Protein AF-A0A3S4TB12-F1 (afdb_monomer_lite)

Organism: NCBI:txid52774

Structure (mmCIF, N/CA/C/O backbone):
data_AF-A0A3S4TB12-F1
#
_entry.id   AF-A0A3S4TB12-F1
#
loop_
_atom_site.group_PDB
_atom_site.id
_atom_site.type_symbol
_atom_site.label_atom_id
_atom_site.label_alt_id
_atom_site.label_comp_id
_atom_site.label_asym_id
_atom_site.label_entity_id
_atom_site.label_seq_id
_atom_site.pdbx_PDB_ins_code
_atom_site.Cartn_x
_atom_site.Cartn_y
_atom_site.Cartn_z
_atom_site.occupancy
_atom_site.B_iso_or_equiv
_atom_site.auth_seq_id
_atom_site.auth_comp_id
_atom_site.auth_asym_id
_atom_site.auth_atom_id
_atom_site.pdbx_PDB_model_num
ATOM 1 N N . MET A 1 1 ? -40.648 15.761 9.519 1.00 34.94 1 MET A N 1
ATOM 2 C CA . MET A 1 1 ? -40.949 14.315 9.456 1.00 34.94 1 MET A CA 1
ATOM 3 C C . MET A 1 1 ? -39.798 13.635 8.735 1.00 34.94 1 MET A C 1
ATOM 5 O O . MET A 1 1 ? -39.669 13.817 7.535 1.00 34.94 1 MET A O 1
ATOM 9 N N . TRP A 1 2 ? -38.905 12.963 9.461 1.00 43.41 2 TRP A N 1
ATOM 10 C CA . TRP A 1 2 ? -37.857 12.143 8.846 1.00 43.41 2 TRP A CA 1
ATOM 11 C C . TRP A 1 2 ? -38.496 10.796 8.501 1.00 43.41 2 TRP A C 1
ATOM 13 O O . TRP A 1 2 ? -39.043 10.152 9.397 1.00 43.41 2 TRP A O 1
ATOM 23 N N . SER A 1 3 ? -38.497 10.384 7.230 1.00 51.53 3 SER A N 1
ATOM 24 C CA . SER A 1 3 ? -38.847 8.996 6.910 1.00 51.53 3 SER A CA 1
ATOM 25 C C . SER A 1 3 ? -37.849 8.091 7.633 1.00 51.53 3 SER A C 1
ATOM 27 O O . SER A 1 3 ? -36.657 8.407 7.574 1.00 51.53 3 SER A O 1
ATOM 29 N N . PRO A 1 4 ? -38.264 6.996 8.290 1.00 54.69 4 PRO A N 1
ATOM 30 C CA . PRO A 1 4 ? -37.306 6.061 8.855 1.00 54.69 4 PRO A CA 1
ATOM 31 C C . PRO A 1 4 ? -36.493 5.488 7.691 1.00 54.69 4 PRO A C 1
ATOM 33 O O . PRO A 1 4 ? -37.002 4.711 6.882 1.00 54.69 4 PRO A O 1
ATOM 36 N N . SER A 1 5 ? -35.250 5.943 7.542 1.00 68.56 5 SER A N 1
ATOM 37 C CA . SER A 1 5 ? -34.320 5.379 6.575 1.00 68.56 5 SER A CA 1
ATOM 38 C C . SER A 1 5 ? -34.190 3.887 6.871 1.00 68.56 5 SER A C 1
ATOM 40 O O . SER A 1 5 ? -34.146 3.465 8.028 1.00 68.56 5 SER A O 1
ATOM 42 N N . SER A 1 6 ? -34.198 3.062 5.820 1.00 82.12 6 SER A N 1
ATOM 43 C CA . SER A 1 6 ? -34.058 1.614 5.996 1.00 82.12 6 SER A CA 1
ATOM 44 C C . SER A 1 6 ? -32.779 1.305 6.794 1.00 82.12 6 SER A C 1
ATOM 46 O O . SER A 1 6 ? -31.787 2.023 6.639 1.00 82.12 6 SER A O 1
ATOM 48 N N . PRO A 1 7 ? -32.743 0.238 7.614 1.00 78.31 7 PRO A N 1
ATOM 49 C CA . PRO A 1 7 ? -31.561 -0.106 8.416 1.00 78.31 7 PRO A CA 1
ATOM 50 C C . PRO A 1 7 ? -30.287 -0.254 7.567 1.00 78.31 7 PRO A C 1
ATOM 52 O O . PRO A 1 7 ? -29.194 0.080 8.018 1.00 78.31 7 PRO A O 1
ATOM 55 N N . ARG A 1 8 ? -30.436 -0.657 6.298 1.00 82.31 8 ARG A N 1
ATOM 56 C CA . ARG A 1 8 ? -29.357 -0.677 5.299 1.00 82.31 8 ARG A CA 1
ATOM 57 C C . ARG A 1 8 ? -28.830 0.711 4.962 1.00 82.31 8 ARG A C 1
ATOM 59 O O . ARG A 1 8 ? -27.622 0.902 4.898 1.00 82.31 8 ARG A O 1
ATOM 66 N N . MET A 1 9 ? -29.724 1.669 4.740 1.00 83.88 9 MET A N 1
ATOM 67 C CA . MET A 1 9 ? -29.343 3.040 4.411 1.00 83.88 9 MET A CA 1
ATOM 68 C C . MET A 1 9 ? -28.689 3.731 5.609 1.00 83.88 9 MET A C 1
ATOM 70 O O . MET A 1 9 ? -27.658 4.368 5.438 1.00 83.88 9 MET A O 1
ATOM 74 N N . LEU A 1 10 ? -29.192 3.485 6.823 1.00 84.75 10 LEU A N 1
ATOM 75 C CA . LEU A 1 10 ? -28.561 3.943 8.065 1.00 84.75 10 LEU A CA 1
ATOM 76 C C . LEU A 1 10 ? -27.151 3.369 8.253 1.00 84.75 10 LEU A C 1
ATOM 78 O O . LEU A 1 10 ? -26.239 4.094 8.642 1.00 84.75 10 LEU A O 1
ATOM 82 N N . ALA A 1 11 ? -26.945 2.084 7.947 1.00 82.62 11 ALA A N 1
ATOM 83 C CA . ALA A 1 11 ? -25.616 1.479 7.990 1.00 82.62 11 ALA A CA 1
ATOM 84 C C . ALA A 1 11 ? -24.665 2.120 6.966 1.00 82.62 11 ALA A C 1
ATOM 86 O O . ALA A 1 11 ? -23.517 2.417 7.295 1.00 82.62 11 ALA A O 1
ATOM 87 N N . VAL A 1 12 ? -25.138 2.385 5.744 1.00 85.56 12 VAL A N 1
ATOM 88 C CA . VAL A 1 12 ? -24.349 3.089 4.722 1.00 85.56 12 VAL A CA 1
ATOM 89 C C . VAL A 1 12 ? -24.022 4.513 5.162 1.00 85.56 12 VAL A C 1
ATOM 91 O O . VAL A 1 12 ? -22.865 4.904 5.063 1.00 85.56 12 VAL A O 1
ATOM 94 N N . GLU A 1 13 ? -24.986 5.266 5.688 1.00 85.44 13 GLU A N 1
ATOM 95 C CA . GLU A 1 13 ? -24.787 6.633 6.184 1.00 85.44 13 GLU A CA 1
ATOM 96 C C . GLU A 1 13 ? -23.799 6.685 7.353 1.00 85.44 13 GLU A C 1
ATOM 98 O O . GLU A 1 13 ? -22.915 7.540 7.364 1.00 85.44 13 GLU A O 1
ATOM 103 N N . ALA A 1 14 ? -23.891 5.747 8.300 1.00 82.19 14 ALA A N 1
ATOM 104 C CA . ALA A 1 14 ? -22.982 5.669 9.441 1.00 82.19 14 ALA A CA 1
ATOM 105 C C . ALA A 1 14 ? -21.533 5.427 8.994 1.00 82.19 14 ALA A C 1
ATOM 107 O O . ALA A 1 14 ? -20.620 6.150 9.397 1.00 82.19 14 ALA A O 1
ATOM 108 N N . VAL A 1 15 ? -21.318 4.448 8.109 1.00 82.06 15 VAL A N 1
ATOM 109 C CA . VAL A 1 15 ? -19.981 4.134 7.586 1.00 82.06 15 VAL A CA 1
ATOM 110 C C . VAL A 1 15 ? -19.491 5.269 6.668 1.00 82.06 15 VAL A C 1
ATOM 112 O O . VAL A 1 15 ? -18.338 5.689 6.760 1.00 82.06 15 VAL A O 1
ATOM 115 N N . ALA A 1 16 ? -20.353 5.827 5.815 1.00 84.38 16 ALA A N 1
ATOM 116 C CA . ALA A 1 16 ? -20.009 6.944 4.937 1.00 84.38 16 ALA A CA 1
ATOM 117 C C . ALA A 1 16 ? -19.603 8.191 5.730 1.00 84.38 16 ALA A C 1
ATOM 119 O O . ALA A 1 16 ? -18.554 8.763 5.445 1.00 84.38 16 ALA A O 1
ATOM 120 N N . GLY A 1 17 ? -20.372 8.579 6.748 1.00 78.25 17 GLY A N 1
ATOM 121 C CA . GLY A 1 17 ? -20.081 9.747 7.581 1.00 78.25 17 GLY A CA 1
ATOM 122 C C . GLY A 1 17 ? -18.782 9.616 8.379 1.00 78.25 17 GLY A C 1
ATOM 123 O O . GLY A 1 17 ? -18.102 10.612 8.624 1.00 78.25 17 GLY A O 1
ATOM 124 N N . GLU A 1 18 ? -18.392 8.396 8.751 1.00 75.56 18 GLU A N 1
ATOM 125 C CA . GLU A 1 18 ? -17.149 8.165 9.488 1.00 75.56 18 GLU A CA 1
ATOM 126 C C . GLU A 1 18 ? -15.899 8.151 8.589 1.00 75.56 18 GLU A C 1
ATOM 128 O O . GLU A 1 18 ? -14.787 8.464 9.049 1.00 75.56 18 GLU A O 1
ATOM 133 N N . PHE A 1 19 ? -16.056 7.782 7.313 1.00 73.25 19 PHE A N 1
ATOM 134 C CA . PHE A 1 19 ? -14.923 7.405 6.469 1.00 73.25 19 PHE A CA 1
ATOM 135 C C . PHE A 1 19 ? -14.803 8.111 5.115 1.00 73.25 19 PHE A C 1
ATOM 137 O O . PHE A 1 19 ? -13.689 8.147 4.569 1.00 73.25 19 PHE A O 1
ATOM 144 N N . LEU A 1 20 ? -15.889 8.664 4.576 1.00 78.38 20 LEU A N 1
ATOM 145 C CA . LEU A 1 20 ? -15.859 9.536 3.406 1.00 78.38 20 LEU A CA 1
ATOM 146 C C . LEU A 1 20 ? -15.739 10.990 3.856 1.00 78.38 20 LEU A C 1
ATOM 148 O O . LEU A 1 20 ? -16.422 11.456 4.761 1.00 78.38 20 LEU A O 1
ATOM 152 N N . GLY A 1 21 ? -14.866 11.734 3.188 1.00 79.88 21 GLY A N 1
ATOM 153 C CA . GLY A 1 21 ? -14.724 13.164 3.418 1.00 79.88 21 GLY A CA 1
ATOM 154 C C . GLY A 1 21 ? -14.139 13.858 2.201 1.00 79.88 21 GLY A C 1
ATOM 155 O O . GLY A 1 21 ? -13.533 13.226 1.341 1.00 79.88 21 GLY A O 1
ATOM 156 N N . TRP A 1 22 ? -14.266 15.179 2.141 1.00 78.44 22 TRP A N 1
ATOM 157 C CA . TRP A 1 22 ? -13.779 15.981 1.013 1.00 78.44 22 TRP A CA 1
ATOM 158 C C . TRP A 1 22 ? -12.294 15.749 0.683 1.00 78.44 22 TRP A C 1
ATOM 160 O O . TRP A 1 22 ? -11.904 15.671 -0.478 1.00 78.44 22 TRP A O 1
ATOM 170 N N . ARG A 1 23 ? -11.462 15.548 1.714 1.00 78.94 23 ARG A N 1
ATOM 171 C CA . ARG A 1 23 ? -10.024 15.267 1.555 1.00 78.94 23 ARG A CA 1
ATOM 172 C C . ARG A 1 23 ? -9.747 14.008 0.737 1.00 78.94 23 ARG A C 1
ATOM 174 O O . ARG A 1 23 ? -8.759 13.979 0.015 1.00 78.94 23 ARG A O 1
ATOM 181 N N . LEU A 1 24 ? -10.608 12.998 0.853 1.00 79.81 24 LEU A N 1
ATOM 182 C CA . LEU A 1 24 ? -10.497 11.754 0.100 1.00 79.81 24 LEU A CA 1
ATOM 183 C C . LEU A 1 24 ? -10.740 11.988 -1.397 1.00 79.81 24 LEU A C 1
ATOM 185 O O . LEU A 1 24 ? -9.970 11.519 -2.234 1.00 79.81 24 LEU A O 1
ATOM 189 N N . LEU A 1 25 ? -11.799 12.733 -1.721 1.00 83.06 25 LEU A N 1
ATOM 190 C CA . LEU A 1 25 ? -12.135 13.071 -3.104 1.00 83.06 25 LEU A CA 1
ATOM 191 C C . LEU A 1 25 ? -11.020 13.898 -3.742 1.00 83.06 25 LEU A C 1
ATOM 193 O O . LEU A 1 25 ? -10.560 13.569 -4.832 1.00 83.06 25 LEU A O 1
ATOM 197 N N . LEU A 1 26 ? -10.519 14.904 -3.021 1.00 85.19 26 LEU A N 1
ATOM 198 C CA . LEU A 1 26 ? -9.372 15.695 -3.459 1.00 85.19 26 LEU A CA 1
ATOM 199 C C . LEU A 1 26 ? -8.129 14.833 -3.689 1.00 85.19 26 LEU A C 1
ATOM 201 O O . LEU A 1 26 ? -7.475 14.987 -4.716 1.00 85.19 26 LEU A O 1
ATOM 205 N N . SER A 1 27 ? -7.794 13.919 -2.771 1.00 81.69 27 SER A N 1
ATOM 206 C CA . SER A 1 27 ? -6.621 13.062 -2.958 1.00 81.69 27 SER A CA 1
ATOM 207 C C . SER A 1 27 ? -6.767 12.135 -4.161 1.00 81.69 27 SER A C 1
ATOM 209 O O . SER A 1 27 ? -5.806 11.984 -4.909 1.00 81.69 27 SER A O 1
ATOM 211 N N . GLY A 1 28 ? -7.953 11.557 -4.381 1.00 85.44 28 GLY A N 1
ATOM 212 C CA . GLY A 1 28 ? -8.223 10.729 -5.558 1.00 85.44 28 GLY A CA 1
ATOM 213 C C . GLY A 1 28 ? -8.121 11.525 -6.859 1.00 85.44 28 GLY A C 1
ATOM 214 O O . GLY A 1 28 ? -7.467 11.085 -7.803 1.00 85.44 28 GLY A O 1
ATOM 215 N N . LEU A 1 29 ? -8.681 12.737 -6.886 1.00 89.38 29 LEU A N 1
ATOM 216 C CA . LEU A 1 29 ? -8.634 13.627 -8.047 1.00 89.38 29 LEU A CA 1
ATOM 217 C C . LEU A 1 29 ? -7.200 14.053 -8.375 1.00 89.38 29 LEU A C 1
ATOM 219 O O . LEU A 1 29 ? -6.787 13.959 -9.528 1.00 89.38 29 LEU A O 1
ATOM 223 N N . VAL A 1 30 ? -6.415 14.446 -7.368 1.00 88.44 30 VAL A N 1
ATOM 224 C CA . VAL A 1 30 ? -4.997 14.794 -7.549 1.00 88.44 30 VAL A CA 1
ATOM 225 C C . VAL A 1 30 ? -4.204 13.593 -8.064 1.00 88.44 30 VAL A C 1
ATOM 227 O O . VAL A 1 30 ? -3.462 13.737 -9.031 1.00 88.44 30 VAL A O 1
ATOM 230 N N . MET A 1 31 ? -4.379 12.403 -7.478 1.00 87.75 31 MET A N 1
ATOM 231 C CA . MET A 1 31 ? -3.682 11.193 -7.938 1.00 87.75 31 MET A CA 1
ATOM 232 C C . MET A 1 31 ? -4.061 10.826 -9.372 1.00 87.75 31 MET A C 1
ATOM 234 O O . MET A 1 31 ? -3.191 10.460 -10.153 1.00 87.75 31 MET A O 1
ATOM 238 N N . THR A 1 32 ? -5.334 10.978 -9.736 1.00 91.12 32 THR A N 1
ATOM 239 C CA . THR A 1 32 ? -5.814 10.723 -11.100 1.00 91.12 32 THR A CA 1
ATOM 240 C C . THR A 1 32 ? -5.252 11.745 -12.089 1.00 91.12 32 THR A C 1
ATOM 242 O O . THR A 1 32 ? -4.812 11.368 -13.169 1.00 91.12 32 THR A O 1
ATOM 245 N N . GLY A 1 33 ? -5.197 13.027 -11.715 1.00 90.50 33 GLY A N 1
ATOM 246 C CA . GLY A 1 33 ? -4.599 14.078 -12.542 1.00 90.50 33 GLY A CA 1
ATOM 247 C C . GLY A 1 33 ? -3.096 13.882 -12.756 1.00 90.50 33 GLY A C 1
ATOM 248 O O . GLY A 1 33 ? -2.610 14.020 -13.876 1.00 90.50 33 GLY A O 1
ATOM 249 N N . VAL A 1 34 ? -2.364 13.489 -11.708 1.00 88.38 34 VAL A N 1
ATOM 250 C CA . VAL A 1 34 ? -0.940 13.131 -11.819 1.00 88.38 34 VAL A CA 1
ATOM 251 C C . VAL A 1 34 ? -0.766 11.899 -12.706 1.00 88.38 34 VAL A C 1
ATOM 253 O O . VAL A 1 34 ? 0.063 11.920 -13.607 1.00 88.38 34 VAL A O 1
ATOM 256 N N . ALA A 1 35 ? -1.563 10.850 -12.498 1.00 88.88 35 ALA A N 1
ATOM 257 C CA . ALA A 1 35 ? -1.534 9.638 -13.313 1.00 88.88 35 ALA A CA 1
ATOM 258 C C . ALA A 1 35 ? -1.793 9.923 -14.800 1.00 88.88 35 ALA A C 1
ATOM 260 O O . ALA A 1 35 ? -1.077 9.405 -15.655 1.00 88.88 35 ALA A O 1
ATOM 261 N N . LEU A 1 36 ? -2.767 10.788 -15.098 1.00 90.69 36 LEU A N 1
ATOM 262 C CA . LEU A 1 36 ? -3.052 11.261 -16.450 1.00 90.69 36 LEU A CA 1
ATOM 263 C C . LEU A 1 36 ? -1.832 11.956 -17.057 1.00 90.69 36 LEU A C 1
ATOM 265 O O . LEU A 1 36 ? -1.397 11.585 -18.144 1.00 90.69 36 LEU A O 1
ATOM 269 N N . TRP A 1 37 ? -1.270 12.934 -16.341 1.00 90.94 37 TRP A N 1
ATOM 270 C CA . TRP A 1 37 ? -0.109 13.686 -16.807 1.00 90.94 37 TRP A CA 1
ATOM 271 C C . TRP A 1 37 ? 1.087 12.766 -17.066 1.00 90.94 37 TRP A C 1
ATOM 273 O O . TRP A 1 37 ? 1.691 12.844 -18.131 1.00 90.94 37 TRP A O 1
ATOM 283 N N . VAL A 1 38 ? 1.396 11.849 -16.144 1.00 85.56 38 VAL A N 1
ATOM 284 C CA . VAL A 1 38 ? 2.495 10.891 -16.326 1.00 85.56 38 VAL A CA 1
ATOM 285 C C . VAL A 1 38 ? 2.219 9.985 -17.523 1.00 85.56 38 VAL A C 1
ATOM 287 O O . VAL A 1 38 ? 3.093 9.837 -18.368 1.00 85.56 38 VAL A O 1
ATOM 290 N N . GLY A 1 39 ? 1.020 9.413 -17.644 1.00 85.44 39 GLY A N 1
ATOM 291 C CA . GLY A 1 39 ? 0.718 8.501 -18.747 1.00 85.44 39 GLY A CA 1
ATOM 292 C C . GLY A 1 39 ? 0.749 9.178 -20.122 1.00 85.44 39 GLY A C 1
ATOM 293 O O . GLY A 1 39 ? 1.175 8.558 -21.085 1.00 85.44 39 GLY A O 1
ATOM 294 N N . MET A 1 40 ? 0.400 10.465 -20.213 1.00 86.31 40 MET A N 1
ATOM 295 C CA . MET A 1 40 ? 0.518 11.234 -21.461 1.00 86.31 40 MET A CA 1
ATOM 296 C C . MET A 1 40 ? 1.960 11.611 -21.825 1.00 86.31 40 MET A C 1
ATOM 298 O O . MET A 1 40 ? 2.257 11.808 -22.999 1.00 86.31 40 MET A O 1
ATOM 302 N N . ASN A 1 41 ? 2.839 11.772 -20.831 1.00 84.94 41 ASN A N 1
ATOM 303 C CA . ASN A 1 41 ? 4.197 12.286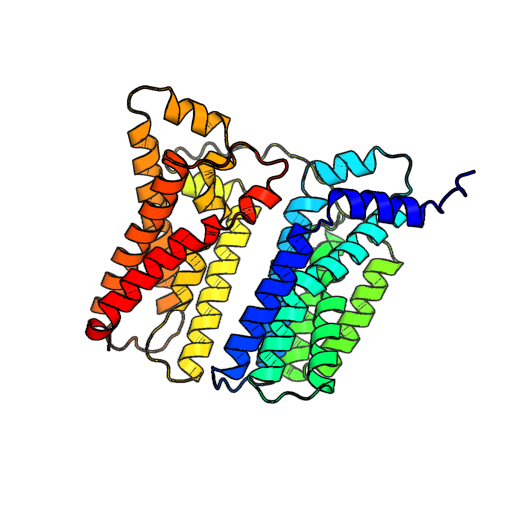 -21.038 1.00 84.94 41 ASN A CA 1
ATOM 304 C C . ASN A 1 41 ? 5.280 11.198 -20.992 1.00 84.94 41 ASN A C 1
ATOM 306 O O . ASN A 1 41 ? 6.413 11.456 -21.391 1.00 84.94 41 ASN A O 1
ATOM 310 N N . VAL A 1 42 ? 4.961 9.995 -20.509 1.00 79.31 42 VAL A N 1
ATOM 311 C CA . VAL A 1 42 ? 5.900 8.873 -20.424 1.00 79.31 42 VAL A CA 1
ATOM 312 C C . VAL A 1 42 ? 5.439 7.762 -21.361 1.00 79.31 42 VAL A C 1
ATOM 314 O O . VAL A 1 42 ? 4.411 7.127 -21.137 1.00 79.31 42 VAL A O 1
ATOM 317 N N . SER A 1 43 ? 6.229 7.495 -22.399 1.00 67.75 43 SER A N 1
ATOM 318 C CA . SER A 1 43 ? 5.994 6.407 -23.347 1.00 67.75 43 SER A CA 1
ATOM 319 C C . SER A 1 43 ? 6.379 5.055 -22.735 1.00 67.75 43 SER A C 1
ATOM 321 O O . SER A 1 43 ? 7.494 4.563 -22.901 1.00 67.75 43 SER A O 1
ATOM 323 N N . VAL A 1 44 ? 5.442 4.442 -22.007 1.00 70.75 44 VAL A N 1
ATOM 324 C CA . VAL A 1 44 ? 5.599 3.109 -21.403 1.00 70.75 44 VAL A CA 1
ATOM 325 C C . VAL A 1 44 ? 4.701 2.123 -22.138 1.00 70.75 44 VAL A C 1
ATOM 327 O O . VAL A 1 44 ? 3.481 2.225 -22.081 1.00 70.75 44 VAL A O 1
ATOM 330 N N . THR A 1 45 ? 5.285 1.109 -22.772 1.00 70.56 45 THR A N 1
ATOM 331 C CA . THR A 1 45 ? 4.507 -0.018 -23.296 1.00 70.56 45 THR A CA 1
ATOM 332 C C . THR A 1 45 ? 4.210 -1.000 -22.163 1.00 70.56 45 THR A C 1
ATOM 334 O O . THR A 1 45 ? 5.115 -1.584 -21.562 1.00 70.56 45 THR A O 1
ATOM 337 N N . ILE A 1 46 ? 2.928 -1.171 -21.835 1.00 72.12 46 ILE A N 1
ATOM 338 C CA . ILE A 1 46 ? 2.478 -2.081 -20.776 1.00 72.12 46 ILE A CA 1
ATOM 339 C C . ILE A 1 46 ? 1.714 -3.235 -21.421 1.00 72.12 46 ILE A C 1
ATOM 341 O O . ILE A 1 46 ? 0.676 -3.035 -22.040 1.00 72.12 46 ILE A O 1
ATOM 345 N N . HIS A 1 47 ? 2.211 -4.461 -21.248 1.00 83.06 47 HIS A N 1
ATOM 346 C CA . HIS A 1 47 ? 1.462 -5.661 -21.623 1.00 83.06 47 HIS A CA 1
ATOM 347 C C . HIS A 1 47 ? 0.198 -5.803 -20.763 1.00 83.06 47 HIS A C 1
ATOM 349 O O . HIS A 1 47 ? 0.249 -5.599 -19.548 1.00 83.06 47 HIS A O 1
ATOM 355 N N . GLU A 1 48 ? -0.903 -6.271 -21.353 1.00 83.38 48 GLU A N 1
ATOM 356 C CA . GLU A 1 48 ? -2.204 -6.443 -20.681 1.00 83.38 48 GLU A CA 1
ATOM 357 C C . GLU A 1 48 ? -2.121 -7.257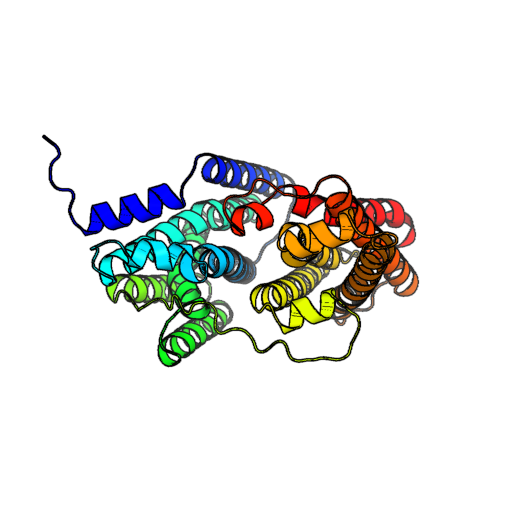 -19.377 1.00 83.38 48 GLU A C 1
ATOM 359 O O . GLU A 1 48 ? -2.724 -6.912 -18.358 1.00 83.38 48 GLU A O 1
ATOM 364 N N . ARG A 1 49 ? -1.315 -8.326 -19.369 1.00 87.69 49 ARG A N 1
ATOM 365 C CA . ARG A 1 49 ? -1.085 -9.151 -18.169 1.00 87.69 49 ARG A CA 1
ATOM 366 C C . ARG A 1 49 ? -0.341 -8.379 -17.079 1.00 87.69 49 ARG A C 1
ATOM 368 O O . ARG A 1 49 ? -0.672 -8.501 -15.903 1.00 87.69 49 ARG A O 1
ATOM 375 N N . GLY A 1 50 ? 0.638 -7.565 -17.470 1.00 84.00 50 GLY A N 1
ATOM 376 C CA . GLY A 1 50 ? 1.375 -6.690 -16.559 1.00 84.00 50 GLY A CA 1
ATOM 377 C C . GLY A 1 50 ? 0.467 -5.629 -15.938 1.00 84.00 50 GLY A C 1
ATOM 378 O O . GLY A 1 50 ? 0.496 -5.437 -14.723 1.00 84.00 50 GLY A O 1
ATOM 379 N N . ALA A 1 51 ? -0.407 -5.019 -16.746 1.00 87.31 51 ALA A N 1
ATOM 380 C CA . ALA A 1 51 ? -1.430 -4.084 -16.280 1.00 87.31 51 ALA A CA 1
ATOM 381 C C . ALA A 1 51 ? -2.358 -4.729 -15.235 1.00 87.31 51 ALA A C 1
ATOM 383 O O . ALA A 1 51 ? -2.569 -4.170 -14.158 1.00 87.31 51 ALA A O 1
ATOM 384 N N . ALA A 1 52 ? -2.855 -5.939 -15.501 1.00 90.31 52 ALA A N 1
ATOM 385 C CA . ALA A 1 52 ? -3.740 -6.654 -14.584 1.00 90.31 52 ALA A CA 1
ATOM 386 C C . ALA A 1 52 ? -3.061 -7.047 -13.262 1.00 90.31 52 ALA A C 1
ATOM 388 O O . ALA A 1 52 ? -3.650 -6.881 -12.192 1.00 90.31 52 ALA A O 1
ATOM 389 N N . LEU A 1 53 ? -1.806 -7.505 -13.305 1.00 89.31 53 LEU A N 1
ATOM 390 C CA . LEU A 1 53 ? -1.018 -7.760 -12.093 1.00 89.31 53 LEU A CA 1
ATOM 391 C C . LEU A 1 53 ? -0.768 -6.468 -11.299 1.00 89.31 53 LEU A C 1
ATOM 393 O O . LEU A 1 53 ? -0.865 -6.473 -10.069 1.00 89.31 53 LEU A O 1
ATOM 397 N N . GLY A 1 54 ? -0.525 -5.353 -11.993 1.00 86.25 54 GLY A N 1
ATOM 398 C CA . GLY A 1 54 ? -0.434 -4.022 -11.394 1.00 86.25 54 GLY A CA 1
ATOM 399 C C . GLY A 1 54 ? -1.719 -3.622 -10.664 1.00 86.25 54 GLY A C 1
ATOM 400 O O . GLY A 1 54 ? -1.658 -3.165 -9.523 1.00 86.25 54 GLY A O 1
ATOM 401 N N . ILE A 1 55 ? -2.887 -3.877 -11.260 1.00 91.56 55 ILE A N 1
ATOM 402 C CA . ILE A 1 55 ? -4.188 -3.641 -10.617 1.00 91.56 55 ILE A CA 1
ATOM 403 C C . ILE A 1 55 ? -4.388 -4.533 -9.393 1.00 91.56 55 ILE A C 1
ATOM 405 O O . ILE A 1 55 ? -4.831 -4.037 -8.356 1.00 91.56 55 ILE A O 1
ATOM 409 N N . ILE A 1 56 ? -4.033 -5.819 -9.460 1.00 91.62 56 ILE A N 1
ATOM 410 C CA . ILE A 1 56 ? -4.103 -6.728 -8.303 1.00 91.62 56 ILE A CA 1
ATOM 411 C C . ILE A 1 56 ? -3.260 -6.177 -7.144 1.00 91.62 56 ILE A C 1
ATOM 413 O O . ILE A 1 56 ? -3.738 -6.106 -6.008 1.00 91.62 56 ILE A O 1
ATOM 417 N N . MET A 1 57 ? -2.036 -5.723 -7.429 1.00 87.12 57 MET A N 1
ATOM 418 C CA . MET A 1 57 ? -1.146 -5.111 -6.438 1.00 87.12 57 MET A CA 1
ATOM 419 C C . MET A 1 57 ? -1.716 -3.803 -5.874 1.00 87.12 57 MET A C 1
ATOM 421 O O . MET A 1 57 ? -1.781 -3.642 -4.653 1.00 87.12 57 MET A O 1
ATOM 425 N N . ALA A 1 58 ? -2.176 -2.892 -6.735 1.00 88.12 58 ALA A N 1
ATOM 426 C CA . ALA A 1 58 ? -2.746 -1.607 -6.331 1.00 88.12 58 ALA A CA 1
ATOM 427 C C . ALA A 1 58 ? -3.996 -1.790 -5.455 1.00 88.12 58 ALA A C 1
ATOM 429 O O . ALA A 1 58 ? -4.117 -1.171 -4.394 1.00 88.12 58 ALA A O 1
ATOM 430 N N . THR A 1 59 ? -4.885 -2.704 -5.851 1.00 91.75 59 THR A N 1
ATOM 431 C CA . THR A 1 59 ? -6.096 -3.066 -5.101 1.00 91.75 59 THR A CA 1
ATOM 432 C C . THR A 1 59 ? -5.728 -3.683 -3.755 1.00 91.75 59 THR A C 1
ATOM 434 O O . THR A 1 59 ? -6.271 -3.280 -2.729 1.00 91.75 59 THR A O 1
ATOM 437 N N . SER A 1 60 ? -4.769 -4.615 -3.723 1.00 89.69 60 SER A N 1
ATOM 438 C CA . SER A 1 60 ? -4.280 -5.233 -2.483 1.00 89.69 60 SER A CA 1
ATOM 439 C C . SER A 1 60 ? -3.732 -4.194 -1.508 1.00 89.69 60 SER A C 1
ATOM 441 O O . SER A 1 60 ? -4.129 -4.175 -0.338 1.00 89.69 60 SER A O 1
ATOM 443 N N . GLY A 1 61 ? -2.903 -3.267 -1.999 1.00 83.62 61 GLY A N 1
ATOM 444 C CA . GLY A 1 61 ? -2.392 -2.140 -1.225 1.00 83.62 61 GLY A CA 1
ATOM 445 C C . GLY A 1 61 ? -3.521 -1.276 -0.665 1.00 83.62 61 GLY A C 1
ATOM 446 O O . GLY A 1 61 ? -3.606 -1.094 0.551 1.00 83.62 61 GLY A O 1
ATOM 447 N N . ALA A 1 62 ? -4.434 -0.810 -1.519 1.00 87.12 62 ALA A N 1
ATOM 448 C CA . ALA A 1 62 ? -5.550 0.041 -1.114 1.00 87.12 62 ALA A CA 1
ATOM 449 C C . ALA A 1 62 ? -6.465 -0.645 -0.086 1.00 87.12 62 ALA A C 1
ATOM 451 O O . ALA A 1 62 ? -6.700 -0.087 0.990 1.00 87.12 62 ALA A O 1
ATOM 452 N N . VAL A 1 63 ? -6.902 -1.879 -0.351 1.00 89.81 63 VAL A N 1
ATOM 453 C CA . VAL A 1 63 ? -7.774 -2.657 0.543 1.00 89.81 63 VAL A CA 1
ATOM 454 C C . VAL A 1 63 ? -7.083 -2.986 1.859 1.00 89.81 63 VAL A C 1
ATOM 456 O O . VAL A 1 63 ? -7.730 -2.944 2.904 1.00 89.81 63 VAL A O 1
ATOM 459 N N . SER A 1 64 ? -5.773 -3.252 1.857 1.00 84.44 64 SER A N 1
ATOM 460 C CA . SER A 1 64 ? -5.037 -3.447 3.109 1.00 84.44 64 SER A CA 1
ATOM 461 C C . SER A 1 64 ? -5.167 -2.212 4.006 1.00 84.44 64 SER A C 1
ATOM 463 O O . SER A 1 64 ? -5.447 -2.349 5.197 1.00 84.44 64 SER A O 1
ATOM 465 N N . THR A 1 65 ? -5.084 -0.998 3.441 1.00 79.50 65 THR A N 1
ATOM 466 C CA . THR A 1 65 ? -5.272 0.227 4.231 1.00 79.50 65 THR A CA 1
ATOM 467 C C . THR A 1 65 ? -6.678 0.312 4.814 1.00 79.50 65 THR A C 1
ATOM 469 O O . THR A 1 65 ? -6.816 0.671 5.983 1.00 79.50 65 THR A O 1
ATOM 472 N N . VAL A 1 66 ? -7.710 -0.087 4.063 1.00 83.62 66 VAL A N 1
ATOM 473 C CA . VAL A 1 66 ? -9.099 -0.159 4.554 1.00 83.62 66 VAL A CA 1
ATOM 474 C C . VAL A 1 66 ? -9.216 -1.155 5.701 1.00 83.62 66 VAL A C 1
ATOM 476 O O . VAL A 1 66 ? -9.692 -0.806 6.779 1.00 83.62 66 VAL A O 1
ATOM 479 N N . ALA A 1 67 ? -8.717 -2.374 5.511 1.00 85.06 67 ALA A N 1
ATOM 480 C CA . ALA A 1 67 ? -8.793 -3.433 6.507 1.00 85.06 67 ALA A CA 1
ATOM 481 C C . ALA A 1 67 ? -8.129 -3.025 7.830 1.00 85.06 67 ALA A C 1
ATOM 483 O O . ALA A 1 67 ? -8.710 -3.211 8.898 1.00 85.06 67 ALA A O 1
ATOM 484 N N . TRP A 1 68 ? -6.932 -2.437 7.771 1.00 75.56 68 TRP A N 1
ATOM 485 C CA . TRP A 1 68 ? -6.191 -2.026 8.964 1.00 75.56 68 TRP A CA 1
ATOM 486 C C . TRP A 1 68 ? -6.803 -0.819 9.665 1.00 75.56 68 TRP A C 1
ATOM 488 O O . TRP A 1 68 ? -6.822 -0.766 10.891 1.00 75.56 68 TRP A O 1
ATOM 498 N N . THR A 1 69 ? -7.322 0.142 8.902 1.00 73.62 69 THR A N 1
ATOM 499 C CA . THR A 1 69 ? -7.751 1.420 9.476 1.00 73.62 69 THR A CA 1
ATOM 500 C C . THR A 1 69 ? -9.235 1.498 9.804 1.00 73.62 69 THR A C 1
ATOM 502 O O . THR A 1 69 ? -9.614 2.306 10.653 1.00 73.62 69 THR A O 1
ATOM 505 N N . TRP A 1 70 ? -10.079 0.689 9.162 1.00 79.12 70 TRP A N 1
ATOM 506 C CA . TRP A 1 70 ? -11.526 0.680 9.395 1.00 79.12 70 TRP A CA 1
ATOM 507 C C . TRP A 1 70 ? -11.926 -0.533 10.222 1.00 79.12 70 TRP A C 1
ATOM 509 O O . TRP A 1 70 ? -12.478 -0.372 11.304 1.00 79.12 70 TRP A O 1
ATOM 519 N N . VAL A 1 71 ? -11.599 -1.734 9.733 1.00 78.56 71 VAL A N 1
ATOM 520 C CA . VAL A 1 71 ? -12.105 -2.997 10.294 1.00 78.56 71 VAL A CA 1
ATOM 521 C C . VAL A 1 71 ? -11.314 -3.436 11.526 1.00 78.56 71 VAL A C 1
ATOM 523 O O . VAL A 1 71 ? -11.888 -3.847 12.529 1.00 78.56 71 VAL A O 1
ATOM 526 N N . ARG A 1 72 ? -9.983 -3.336 11.469 1.00 74.44 72 ARG A N 1
ATOM 527 C CA . ARG A 1 72 ? -9.092 -3.750 12.566 1.00 74.44 72 ARG A CA 1
ATOM 528 C C . ARG A 1 72 ? -8.773 -2.640 13.566 1.00 74.44 72 ARG A C 1
ATOM 530 O O . ARG A 1 72 ? -8.083 -2.898 14.549 1.00 74.44 72 ARG A O 1
ATOM 537 N N . SER A 1 73 ? -9.259 -1.425 13.331 1.00 70.06 73 SER A N 1
ATOM 538 C CA . SER A 1 73 ? -9.140 -0.330 14.292 1.00 70.06 73 SER A CA 1
ATOM 539 C C . SER A 1 73 ? -10.297 -0.355 15.299 1.00 70.06 73 SER A C 1
ATOM 541 O O . SER A 1 73 ? -11.275 -1.085 15.139 1.00 70.06 73 SER A O 1
ATOM 543 N N . GLY A 1 74 ? -10.223 0.482 16.339 1.00 66.75 74 GLY A N 1
ATOM 544 C CA . GLY A 1 74 ? -11.318 0.638 17.308 1.00 66.75 74 GLY A CA 1
ATOM 545 C C . GLY A 1 74 ? -12.629 1.176 16.708 1.00 66.75 74 GLY A C 1
ATOM 546 O O . GLY A 1 74 ? -13.660 1.142 17.369 1.00 66.75 74 GLY A O 1
ATOM 547 N N . ARG A 1 75 ? -12.620 1.651 15.455 1.00 72.19 75 ARG A N 1
ATOM 548 C CA . ARG A 1 75 ? -13.790 2.247 14.791 1.00 72.19 75 ARG A CA 1
ATOM 549 C C . ARG A 1 75 ? -14.866 1.224 14.449 1.00 72.19 75 ARG A C 1
ATOM 551 O O . ARG A 1 75 ? -16.029 1.442 14.762 1.00 72.19 75 ARG A O 1
ATOM 558 N N . TRP A 1 76 ? -14.479 0.063 13.922 1.00 77.56 76 TRP A N 1
ATOM 559 C CA . TRP A 1 76 ? -15.415 -1.042 13.706 1.00 77.56 76 TRP A CA 1
ATOM 560 C C . TRP A 1 76 ? -16.107 -1.474 15.006 1.00 77.56 76 TRP A C 1
ATOM 562 O O . TRP A 1 76 ? -17.308 -1.717 15.011 1.00 77.56 76 TRP A O 1
ATOM 572 N N . GLN A 1 77 ? -15.392 -1.475 16.137 1.00 77.06 77 GLN A N 1
ATOM 573 C CA . GLN A 1 77 ? -15.995 -1.752 17.448 1.00 77.06 77 GLN A CA 1
ATOM 574 C C . GLN A 1 77 ? -16.997 -0.685 17.879 1.00 77.06 77 GLN A C 1
ATOM 576 O O . GLN A 1 77 ? -18.006 -1.025 18.486 1.00 77.06 77 GLN A O 1
ATOM 581 N N . ASN A 1 78 ? -16.744 0.587 17.565 1.00 79.25 78 ASN A N 1
ATOM 582 C CA . ASN A 1 78 ? -17.702 1.657 17.833 1.00 79.25 78 ASN A CA 1
ATOM 583 C C . ASN A 1 78 ? -18.959 1.498 16.970 1.00 79.25 78 ASN A C 1
ATOM 585 O O . ASN A 1 78 ? -20.063 1.639 17.488 1.00 79.25 78 ASN A O 1
ATOM 589 N N . LEU A 1 79 ? -18.803 1.131 15.696 1.00 78.81 79 LEU A N 1
ATOM 590 C CA . LEU A 1 79 ? -19.928 0.873 14.797 1.00 78.81 79 LEU A CA 1
ATOM 591 C C . LEU A 1 79 ? -20.768 -0.331 15.237 1.00 78.81 79 LEU A C 1
ATOM 593 O O . LEU A 1 79 ? -21.993 -0.270 15.187 1.00 78.81 79 LEU A O 1
ATOM 597 N N . MET A 1 80 ? -20.126 -1.387 15.749 1.00 78.38 80 MET A N 1
ATOM 598 C CA . MET A 1 80 ? -20.820 -2.562 16.288 1.00 78.38 80 MET A CA 1
ATOM 599 C C . MET A 1 80 ? -21.675 -2.266 17.534 1.00 78.38 80 MET A C 1
ATOM 601 O O . MET A 1 80 ? -22.492 -3.101 17.911 1.00 78.38 80 MET A O 1
ATOM 605 N N . ARG A 1 81 ? -21.502 -1.108 18.190 1.00 82.44 81 ARG A N 1
ATOM 606 C CA . ARG A 1 81 ? -22.323 -0.702 19.347 1.00 82.44 81 ARG A CA 1
ATOM 607 C C . ARG A 1 81 ? -23.667 -0.103 18.943 1.00 82.44 81 ARG A C 1
ATOM 609 O O . ARG A 1 81 ? -24.555 -0.019 19.788 1.00 82.44 81 ARG A O 1
ATOM 616 N N . PHE A 1 82 ? -23.820 0.338 17.694 1.00 80.19 82 PHE A N 1
ATOM 617 C CA . PHE A 1 82 ? -25.113 0.805 17.207 1.00 80.19 82 PHE A CA 1
ATOM 618 C C . PHE A 1 82 ? -26.071 -0.379 17.024 1.00 80.19 82 PHE A C 1
ATOM 620 O O . PHE A 1 82 ? -25.626 -1.474 16.674 1.00 80.19 82 PHE A O 1
ATOM 627 N N . PRO A 1 83 ? -27.387 -0.178 17.214 1.00 84.19 83 PRO A N 1
ATOM 628 C CA . PRO A 1 83 ? -28.400 -1.217 17.036 1.00 84.19 83 PRO A CA 1
ATOM 629 C C . PRO A 1 83 ? -28.675 -1.480 15.542 1.00 84.19 83 PRO A C 1
ATOM 631 O O . PRO A 1 83 ? -29.799 -1.339 15.065 1.00 84.19 83 PRO A O 1
ATOM 634 N N . LEU A 1 84 ? -27.632 -1.827 14.785 1.00 84.31 84 LEU A N 1
ATOM 635 C CA . LEU A 1 84 ? -27.681 -2.139 13.359 1.00 84.31 84 LEU A CA 1
ATOM 636 C C . LEU A 1 84 ? -27.367 -3.625 13.129 1.00 84.31 84 LEU A C 1
ATOM 638 O O . LEU A 1 84 ? -26.491 -4.183 13.795 1.00 84.31 84 LEU A O 1
ATOM 642 N N . PRO A 1 85 ? -28.037 -4.287 12.170 1.00 86.12 85 PRO A N 1
ATOM 643 C CA . PRO A 1 85 ? -27.735 -5.673 11.843 1.00 86.12 85 PRO A CA 1
ATOM 644 C C . PRO A 1 85 ? -26.327 -5.797 11.238 1.00 86.12 85 PRO A C 1
ATOM 646 O O . PRO A 1 85 ? -25.975 -5.103 10.281 1.00 86.12 85 PRO A O 1
ATOM 649 N N . MET A 1 86 ? -25.531 -6.735 11.762 1.00 84.69 86 MET A N 1
ATOM 650 C CA . MET A 1 86 ? -24.132 -6.945 11.351 1.00 84.69 86 MET A CA 1
ATOM 651 C C . MET A 1 86 ? -23.986 -7.247 9.854 1.00 84.69 86 MET A C 1
ATOM 653 O O . MET A 1 86 ? -23.027 -6.809 9.222 1.00 84.69 86 MET A O 1
ATOM 657 N N . ALA A 1 87 ? -24.960 -7.940 9.261 1.00 87.19 87 ALA A N 1
ATOM 658 C CA . ALA A 1 87 ? -24.965 -8.235 7.832 1.00 87.19 87 ALA A CA 1
ATOM 659 C C . ALA A 1 87 ? -25.090 -6.971 6.960 1.00 87.19 87 ALA A C 1
ATOM 661 O O . ALA A 1 87 ? -24.502 -6.898 5.884 1.00 87.19 87 ALA A O 1
ATOM 662 N N . ASP A 1 88 ? -25.831 -5.957 7.409 1.00 88.62 88 ASP A N 1
ATOM 663 C CA . ASP A 1 88 ? -25.954 -4.711 6.649 1.00 88.62 88 ASP A CA 1
ATOM 664 C C . ASP A 1 88 ? -24.745 -3.797 6.887 1.00 88.62 88 ASP A C 1
ATOM 666 O O . ASP A 1 88 ? -24.285 -3.138 5.956 1.00 88.62 88 ASP A O 1
ATOM 670 N N . LEU A 1 89 ? -24.157 -3.831 8.088 1.00 87.56 89 LEU A N 1
ATOM 671 C CA . LEU A 1 89 ? -22.920 -3.110 8.395 1.00 87.56 89 LEU A CA 1
ATOM 672 C C . LEU A 1 89 ? -21.713 -3.657 7.607 1.00 87.56 89 LEU A C 1
ATOM 674 O O . LEU A 1 89 ? -20.932 -2.887 7.048 1.00 87.56 89 LEU A O 1
ATOM 678 N N . THR A 1 90 ? -21.569 -4.981 7.514 1.00 88.69 90 THR A N 1
ATOM 679 C CA . THR A 1 90 ? -20.509 -5.628 6.717 1.00 88.69 90 THR A CA 1
ATOM 680 C C . THR A 1 90 ? -20.656 -5.322 5.229 1.00 88.69 90 THR A C 1
ATOM 682 O O . THR A 1 90 ? -19.673 -4.947 4.588 1.00 88.69 90 THR A O 1
ATOM 685 N N . ARG A 1 91 ? -21.879 -5.393 4.683 1.00 90.19 91 ARG A N 1
ATOM 686 C CA . ARG A 1 91 ? -22.179 -4.974 3.303 1.00 90.19 91 ARG A CA 1
ATOM 687 C C . ARG A 1 91 ? -21.827 -3.512 3.063 1.00 90.19 91 ARG A C 1
ATOM 689 O O . ARG A 1 91 ? -21.161 -3.212 2.075 1.00 90.19 91 ARG A O 1
ATOM 696 N N . ALA A 1 92 ? -22.227 -2.620 3.969 1.00 89.25 92 ALA A N 1
ATOM 697 C CA . ALA A 1 92 ? -21.918 -1.198 3.871 1.00 89.25 92 ALA A CA 1
ATOM 698 C C . ALA A 1 92 ? -20.401 -0.957 3.832 1.00 89.25 92 ALA A C 1
ATOM 700 O O . ALA A 1 92 ? -19.921 -0.243 2.955 1.00 89.25 92 ALA A O 1
ATOM 701 N N . VAL A 1 93 ? -19.629 -1.612 4.706 1.00 88.81 93 VAL A N 1
ATOM 702 C CA . VAL A 1 93 ? -18.160 -1.507 4.704 1.00 88.81 93 VAL A CA 1
ATOM 703 C C . VAL A 1 93 ? -17.540 -2.057 3.423 1.00 88.81 93 VAL A C 1
ATOM 705 O O . VAL A 1 93 ? -16.620 -1.438 2.891 1.00 88.81 93 VAL A O 1
ATOM 708 N N . GLN A 1 94 ? -18.025 -3.182 2.899 1.00 89.62 94 GLN A N 1
ATOM 709 C CA . GLN A 1 94 ? -17.502 -3.736 1.651 1.00 89.62 94 GLN A CA 1
ATOM 710 C C . GLN A 1 94 ? -17.795 -2.822 0.455 1.00 89.62 94 GLN A C 1
ATOM 712 O O . GLN A 1 94 ? -16.885 -2.528 -0.317 1.00 89.62 94 GLN A O 1
ATOM 717 N N . VAL A 1 95 ? -19.024 -2.314 0.327 1.00 90.94 95 VAL A N 1
ATOM 718 C CA . VAL A 1 95 ? -19.414 -1.405 -0.764 1.00 90.94 95 VAL A CA 1
ATOM 719 C C . VAL A 1 95 ? -18.673 -0.076 -0.677 1.00 90.94 95 VAL A C 1
ATOM 721 O O . VAL A 1 95 ? -18.109 0.390 -1.667 1.00 90.94 95 VAL A O 1
ATOM 724 N N . LEU A 1 96 ? -18.603 0.518 0.512 1.00 90.25 96 LEU A N 1
ATOM 725 C CA . LEU A 1 96 ? -17.890 1.775 0.703 1.00 90.25 96 LEU A CA 1
ATOM 726 C C . LEU A 1 96 ? -16.373 1.601 0.546 1.00 90.25 96 LEU A C 1
ATOM 728 O O . LEU A 1 96 ? -15.694 2.483 0.024 1.00 90.25 96 LEU A O 1
ATOM 732 N N . GLY A 1 97 ? -15.842 0.449 0.958 1.00 88.88 97 GLY A N 1
ATOM 733 C CA . GLY A 1 97 ? -14.459 0.055 0.716 1.00 88.88 97 GLY A CA 1
ATOM 734 C C . GLY A 1 97 ? -14.154 -0.071 -0.776 1.00 88.88 97 GLY A C 1
ATOM 735 O O . GLY A 1 97 ? -13.127 0.435 -1.221 1.00 88.88 97 GLY A O 1
ATOM 736 N N . MET A 1 98 ? -15.057 -0.663 -1.566 1.00 92.50 98 MET A N 1
ATOM 737 C CA . MET A 1 98 ? -14.940 -0.700 -3.030 1.00 92.50 98 MET A CA 1
ATOM 738 C C . MET A 1 98 ? -14.937 0.707 -3.633 1.00 92.50 98 MET A C 1
ATOM 740 O O . MET A 1 98 ? -14.058 1.014 -4.434 1.00 92.50 98 MET A O 1
ATOM 744 N N . LEU A 1 99 ? -15.860 1.580 -3.214 1.00 91.75 99 LEU A N 1
ATOM 745 C CA . LEU A 1 99 ? -15.912 2.973 -3.677 1.00 91.75 99 LEU A CA 1
ATOM 746 C C . LEU A 1 99 ? -14.617 3.727 -3.354 1.00 91.75 99 LEU A C 1
ATOM 748 O O . LEU A 1 99 ? -14.088 4.470 -4.177 1.00 91.75 99 LEU A O 1
ATOM 752 N N . LEU A 1 100 ? -14.080 3.518 -2.158 1.00 89.38 100 LEU A N 1
ATOM 753 C CA . LEU A 1 100 ? -12.820 4.115 -1.755 1.00 89.38 100 LEU A CA 1
ATOM 754 C C . LEU A 1 100 ? -11.657 3.639 -2.639 1.00 89.38 100 LEU A C 1
ATOM 756 O O . LEU A 1 100 ? -10.871 4.452 -3.122 1.00 89.38 100 LEU A O 1
ATOM 760 N N . VAL A 1 101 ? -11.541 2.325 -2.834 1.00 91.50 101 VAL A N 1
ATOM 761 C CA . VAL A 1 101 ? -10.487 1.713 -3.655 1.00 91.50 101 VAL A CA 1
ATOM 762 C C . VAL A 1 101 ? -10.602 2.166 -5.110 1.00 91.50 101 VAL A C 1
ATOM 764 O O . VAL A 1 101 ? -9.581 2.432 -5.747 1.00 91.50 101 VAL A O 1
ATOM 767 N N . LEU A 1 102 ? -11.830 2.334 -5.609 1.00 93.88 102 LEU A N 1
ATOM 768 C CA . LEU A 1 102 ? -12.101 2.913 -6.918 1.00 93.88 102 LEU A CA 1
ATOM 769 C C . LEU A 1 102 ? -11.478 4.304 -7.045 1.00 93.88 102 LEU A C 1
ATOM 771 O O . LEU A 1 102 ? -10.688 4.537 -7.954 1.00 93.88 102 LEU A O 1
ATOM 775 N N . ILE A 1 103 ? -11.790 5.199 -6.107 1.00 91.00 103 ILE A N 1
ATOM 776 C CA . ILE A 1 103 ? -11.356 6.601 -6.143 1.00 91.00 103 ILE A CA 1
ATOM 777 C C . ILE A 1 103 ? -9.838 6.741 -5.982 1.00 91.00 103 ILE A C 1
ATOM 779 O O . ILE A 1 103 ? -9.222 7.578 -6.638 1.00 91.00 103 ILE A O 1
ATOM 783 N N . GLU A 1 104 ? -9.224 5.956 -5.101 1.00 88.50 104 GLU A N 1
ATOM 784 C CA . GLU A 1 104 ? -7.829 6.187 -4.705 1.00 88.50 104 GLU A CA 1
ATOM 785 C C . GLU A 1 104 ? -6.795 5.360 -5.448 1.00 88.50 104 GLU A C 1
ATOM 787 O O . GLU A 1 104 ? -5.622 5.730 -5.450 1.00 88.50 104 GLU A O 1
ATOM 792 N N . ALA A 1 105 ? -7.196 4.227 -6.015 1.00 90.19 105 ALA A N 1
ATOM 793 C CA . ALA A 1 105 ? -6.263 3.297 -6.629 1.00 90.19 105 ALA A CA 1
ATOM 794 C C . ALA A 1 105 ? -6.679 2.933 -8.047 1.00 90.19 105 ALA A C 1
ATOM 796 O O . ALA A 1 105 ? -5.869 3.071 -8.960 1.00 90.19 105 ALA A O 1
ATOM 797 N N . LEU A 1 106 ? -7.927 2.505 -8.254 1.00 93.31 106 LEU A N 1
ATOM 798 C CA . LEU A 1 106 ? -8.330 1.987 -9.560 1.00 93.31 106 LEU A CA 1
ATOM 799 C C . LEU A 1 106 ? -8.457 3.091 -10.607 1.00 93.31 106 LEU A C 1
ATOM 801 O O . LEU A 1 106 ? -7.934 2.914 -11.701 1.00 93.31 106 LEU A O 1
ATOM 805 N N . LEU A 1 107 ? -9.087 4.227 -10.293 1.00 92.69 107 LEU A N 1
ATOM 806 C CA . LEU A 1 107 ? -9.193 5.349 -11.232 1.00 92.69 107 LEU A CA 1
ATOM 807 C C . LEU A 1 107 ? -7.810 5.896 -11.625 1.00 92.69 107 LEU A C 1
ATOM 809 O O . LEU A 1 107 ? -7.529 5.917 -12.821 1.00 92.69 107 LEU A O 1
ATOM 813 N N . PRO A 1 108 ? -6.894 6.235 -10.692 1.00 91.12 108 PRO A N 1
ATOM 814 C CA . PRO A 1 108 ? -5.543 6.640 -11.072 1.00 91.12 108 PRO A CA 1
ATOM 815 C C . PRO A 1 108 ? -4.801 5.582 -11.898 1.00 91.12 108 PRO A C 1
ATOM 817 O O . PRO A 1 108 ? -4.219 5.909 -12.929 1.00 91.12 108 PRO A O 1
ATOM 820 N N . ALA A 1 109 ? -4.832 4.310 -11.483 1.00 89.06 109 ALA A N 1
ATOM 821 C CA . ALA A 1 109 ? -4.098 3.251 -12.173 1.00 89.06 109 ALA A CA 1
ATOM 822 C C . ALA A 1 109 ? -4.648 2.984 -13.581 1.00 89.06 109 ALA A C 1
ATOM 824 O O . ALA A 1 109 ? -3.877 2.859 -14.526 1.00 89.06 109 ALA A O 1
ATOM 825 N N . THR A 1 110 ? -5.971 2.925 -13.737 1.00 89.12 110 THR A N 1
ATOM 826 C CA . THR A 1 110 ? -6.609 2.706 -15.045 1.00 89.12 110 THR A CA 1
ATOM 827 C C . THR A 1 110 ? -6.402 3.887 -15.979 1.00 89.12 110 THR A C 1
ATOM 829 O O . THR A 1 110 ? -6.049 3.665 -17.132 1.00 89.12 110 THR A O 1
ATOM 832 N N . VAL A 1 111 ? -6.519 5.125 -15.486 1.00 90.12 111 VAL A N 1
ATOM 833 C CA . VAL A 1 111 ? -6.209 6.327 -16.273 1.00 90.12 111 VAL A CA 1
ATOM 834 C C . VAL A 1 111 ? -4.760 6.301 -16.748 1.00 90.12 111 VAL A C 1
ATOM 836 O O . VAL A 1 111 ? -4.531 6.491 -17.936 1.00 90.12 111 VAL A O 1
ATOM 839 N N . PHE A 1 112 ? -3.802 5.991 -15.866 1.00 87.81 112 PHE A N 1
ATOM 840 C CA . PHE A 1 112 ? -2.395 5.850 -16.251 1.00 87.81 112 PHE A CA 1
ATOM 841 C C . PHE A 1 112 ? -2.189 4.785 -17.335 1.00 87.81 112 PHE A C 1
ATOM 843 O O . PHE A 1 112 ? -1.489 5.033 -18.313 1.00 87.81 112 PHE A O 1
ATOM 850 N N . ILE A 1 113 ? -2.786 3.599 -17.183 1.00 84.06 113 ILE A N 1
ATOM 851 C CA . ILE A 1 113 ? -2.613 2.488 -18.131 1.00 84.06 113 ILE A CA 1
ATOM 852 C C . ILE A 1 113 ? -3.211 2.837 -19.499 1.00 84.06 113 ILE A C 1
ATOM 854 O O . ILE A 1 113 ? -2.558 2.626 -20.516 1.00 84.06 113 ILE A O 1
ATOM 858 N N . VAL A 1 114 ? -4.420 3.404 -19.536 1.00 84.62 114 VAL A N 1
ATOM 859 C CA . VAL A 1 114 ? -5.087 3.789 -20.790 1.00 84.62 114 VAL A CA 1
ATOM 860 C C . VAL A 1 114 ? -4.280 4.848 -21.534 1.00 84.62 114 VAL A C 1
ATOM 862 O O . VAL A 1 114 ? -4.096 4.729 -22.744 1.00 84.62 114 VAL A O 1
ATOM 865 N N . THR A 1 115 ? -3.772 5.862 -20.828 1.00 86.25 115 THR A N 1
ATOM 866 C CA . THR A 1 115 ? -3.043 6.959 -21.476 1.00 86.25 115 THR A CA 1
ATOM 867 C C . THR A 1 115 ? -1.611 6.605 -21.854 1.00 86.25 115 THR A C 1
ATOM 869 O O . THR A 1 115 ? -1.148 7.090 -22.880 1.00 86.25 115 THR A O 1
ATOM 872 N N . SER A 1 116 ? -0.935 5.734 -21.097 1.00 80.06 116 SER A N 1
ATOM 873 C CA . SER A 1 116 ? 0.435 5.294 -21.414 1.00 80.06 116 SER A CA 1
ATOM 874 C C . SER A 1 116 ? 0.501 4.207 -22.488 1.00 80.06 116 SER A C 1
ATOM 876 O O . SER A 1 116 ? 1.397 4.236 -23.328 1.00 80.06 116 SER A O 1
ATOM 878 N N . ALA A 1 117 ? -0.442 3.260 -22.492 1.00 68.00 117 ALA A N 1
ATOM 879 C CA . ALA A 1 117 ? -0.391 2.076 -23.352 1.00 68.00 117 ALA A CA 1
ATOM 880 C C . ALA A 1 117 ? -1.319 2.147 -24.580 1.00 68.00 117 ALA A C 1
ATOM 882 O O . ALA A 1 117 ? -1.493 1.134 -25.254 1.00 68.00 117 ALA A O 1
ATOM 883 N N . ALA A 1 118 ? -1.940 3.304 -24.855 1.00 62.12 118 ALA A N 1
ATOM 884 C CA . ALA A 1 118 ? -2.994 3.461 -25.869 1.00 62.12 118 ALA A CA 1
ATOM 885 C C . ALA A 1 118 ? -4.116 2.405 -25.732 1.00 62.12 118 ALA A C 1
ATOM 887 O O . ALA A 1 118 ? -4.660 1.915 -26.722 1.00 62.12 118 ALA A O 1
ATOM 888 N N . GLY A 1 119 ? -4.428 2.030 -24.487 1.00 68.69 119 GLY A N 1
ATOM 889 C CA . GLY A 1 119 ? -5.383 0.970 -24.176 1.00 68.69 119 GLY A CA 1
ATOM 890 C C . GLY A 1 119 ? -6.809 1.341 -24.579 1.00 68.69 119 GLY A C 1
ATOM 891 O O . GLY A 1 119 ? -7.204 2.509 -24.528 1.00 68.69 119 GLY A O 1
ATOM 892 N N . SER A 1 120 ? -7.607 0.345 -24.962 1.00 83.00 120 SER A N 1
ATOM 893 C CA . SER A 1 120 ? -9.005 0.574 -25.325 1.00 83.00 120 SER A CA 1
ATOM 894 C C . SER A 1 120 ? -9.870 0.862 -24.087 1.00 83.00 120 SER A C 1
ATOM 896 O O . SER A 1 120 ? -9.535 0.503 -22.955 1.00 83.00 120 SER A O 1
ATOM 898 N N . LEU A 1 121 ? -11.048 1.462 -24.289 1.00 84.94 121 LEU A N 1
ATOM 899 C CA . LEU A 1 121 ? -12.042 1.620 -23.215 1.00 84.94 121 LEU A CA 1
ATOM 900 C C . LEU A 1 121 ? -12.522 0.266 -22.659 1.00 84.94 121 LEU A C 1
ATOM 902 O O . LEU A 1 121 ? -12.938 0.187 -21.503 1.00 84.94 121 LEU A O 1
ATOM 906 N N . ILE A 1 122 ? -12.444 -0.798 -23.463 1.00 87.50 122 ILE A N 1
ATOM 907 C CA . ILE A 1 122 ? -12.776 -2.161 -23.037 1.00 87.50 122 ILE A CA 1
ATOM 908 C C . ILE A 1 122 ? -11.737 -2.654 -22.027 1.00 87.50 122 ILE A C 1
ATOM 910 O O . ILE A 1 122 ? -12.114 -3.160 -20.970 1.00 87.50 122 ILE A O 1
ATOM 914 N N . ASP A 1 123 ? -10.449 -2.427 -22.289 1.00 86.75 123 ASP A N 1
ATOM 915 C CA . ASP A 1 123 ? -9.365 -2.808 -21.374 1.00 86.75 123 ASP A CA 1
ATOM 916 C C . ASP A 1 123 ? -9.478 -2.061 -20.045 1.00 86.75 123 ASP A C 1
ATOM 918 O O . ASP A 1 123 ? -9.342 -2.656 -18.974 1.00 86.75 123 ASP A O 1
ATOM 922 N N . ALA A 1 124 ? -9.827 -0.771 -20.097 1.00 89.31 124 ALA A N 1
ATOM 923 C CA . ALA A 1 124 ? -10.132 0.013 -18.904 1.00 89.31 124 ALA A CA 1
ATOM 924 C C . ALA A 1 124 ? -11.276 -0.618 -18.092 1.00 89.31 124 ALA A C 1
ATOM 926 O O . ALA A 1 124 ? -11.158 -0.785 -16.876 1.00 89.31 124 ALA A O 1
ATOM 927 N N . GLY A 1 125 ? -12.362 -1.015 -18.766 1.00 92.19 125 GLY A N 1
ATOM 928 C CA . GLY A 1 125 ? -13.501 -1.695 -18.151 1.00 92.19 125 GLY A CA 1
ATOM 929 C C . GLY A 1 125 ? -13.118 -3.023 -17.495 1.00 92.19 125 GLY A C 1
ATOM 930 O O . GLY A 1 125 ? -13.508 -3.278 -16.354 1.00 92.19 125 GLY A O 1
ATOM 931 N N . ILE A 1 126 ? -12.301 -3.839 -18.168 1.00 93.81 126 ILE A N 1
ATOM 932 C CA . ILE A 1 126 ? -11.799 -5.121 -17.650 1.00 93.81 126 ILE A CA 1
ATOM 933 C C . ILE A 1 126 ? -10.953 -4.903 -16.389 1.00 93.81 126 ILE A C 1
ATOM 935 O O . ILE A 1 126 ? -11.155 -5.584 -15.382 1.00 93.81 126 ILE A O 1
ATOM 939 N N . LEU A 1 127 ? -10.030 -3.940 -16.413 1.00 93.38 127 LEU A N 1
ATOM 940 C CA . LEU A 1 127 ? -9.153 -3.634 -15.281 1.00 93.38 127 LEU A CA 1
ATOM 941 C C . LEU A 1 127 ? -9.932 -3.075 -14.080 1.00 93.38 127 LEU A C 1
ATOM 943 O O . LEU A 1 127 ? -9.670 -3.464 -12.939 1.00 93.38 127 LEU A O 1
ATOM 947 N N . LEU A 1 128 ? -10.924 -2.213 -14.322 1.00 94.88 128 LEU A N 1
ATOM 948 C CA . LEU A 1 128 ? -11.819 -1.711 -13.277 1.00 94.88 128 LEU A CA 1
ATOM 949 C C . LEU A 1 128 ? -12.653 -2.839 -12.662 1.00 94.88 128 LEU A C 1
ATOM 951 O O . LEU A 1 128 ? -12.727 -2.938 -11.436 1.00 94.88 128 LEU A O 1
ATOM 955 N N . ALA A 1 129 ? -13.238 -3.710 -13.489 1.00 95.69 129 ALA A N 1
ATOM 956 C CA . ALA A 1 129 ? -14.018 -4.856 -13.028 1.00 95.69 129 ALA A CA 1
ATOM 957 C C . ALA A 1 129 ? -13.164 -5.836 -12.209 1.00 95.69 129 ALA A C 1
ATOM 959 O O . ALA A 1 129 ? -13.587 -6.278 -11.139 1.00 95.69 129 ALA A O 1
ATOM 960 N N . LEU A 1 130 ? -11.931 -6.109 -12.654 1.00 96.00 130 LEU A N 1
ATOM 961 C CA . LEU A 1 130 ? -10.964 -6.915 -11.911 1.00 96.00 130 LEU A CA 1
ATOM 962 C C . LEU A 1 130 ? -10.698 -6.324 -10.523 1.00 96.00 130 LEU A C 1
ATOM 964 O O . LEU A 1 130 ? -10.822 -7.030 -9.524 1.00 96.00 130 LEU A O 1
ATOM 968 N N . GLY A 1 131 ? -10.357 -5.037 -10.450 1.00 94.62 131 GLY A N 1
ATOM 969 C CA . GLY A 1 131 ? -10.049 -4.369 -9.186 1.00 94.62 131 GLY A CA 1
ATOM 970 C C . GLY A 1 131 ? -11.239 -4.303 -8.226 1.00 94.62 131 GLY A C 1
ATOM 971 O O . GLY A 1 131 ? -11.104 -4.623 -7.043 1.00 94.62 131 GLY A O 1
ATOM 972 N N . LEU A 1 132 ? -12.420 -3.936 -8.730 1.00 95.75 132 LEU A N 1
ATOM 973 C CA . LEU A 1 132 ? -13.648 -3.851 -7.935 1.00 95.75 132 LEU A CA 1
ATOM 974 C C . LEU A 1 132 ? -14.099 -5.222 -7.426 1.00 95.75 132 LEU A C 1
ATOM 976 O O . LEU A 1 132 ? -14.400 -5.357 -6.243 1.00 95.75 132 LEU A O 1
ATOM 980 N N . GLY A 1 133 ? -14.088 -6.246 -8.282 1.00 94.56 133 GLY A N 1
ATOM 981 C CA . GLY A 1 133 ? -14.427 -7.612 -7.889 1.00 94.56 133 GLY A CA 1
ATOM 982 C C . GLY A 1 133 ? -13.446 -8.200 -6.873 1.00 94.56 133 GLY A C 1
ATOM 983 O O . GLY A 1 133 ? -13.835 -8.911 -5.946 1.00 94.56 133 GLY A O 1
ATOM 984 N N . LEU A 1 134 ? -12.164 -7.850 -6.990 1.00 95.50 134 LEU A N 1
ATOM 985 C CA . LEU A 1 134 ? -11.127 -8.318 -6.077 1.00 95.50 134 LEU A CA 1
ATOM 986 C C . LEU A 1 134 ? -11.193 -7.645 -4.696 1.00 95.50 134 LEU A C 1
ATOM 988 O O . LEU A 1 134 ? -10.784 -8.248 -3.700 1.00 95.50 134 LEU A O 1
ATOM 992 N N . ALA A 1 135 ? -11.699 -6.414 -4.602 1.00 94.62 135 ALA A N 1
ATOM 993 C CA . ALA A 1 135 ? -11.659 -5.641 -3.365 1.00 94.62 135 ALA A CA 1
ATOM 994 C C . ALA A 1 135 ? -12.384 -6.309 -2.169 1.00 94.62 135 ALA A C 1
ATOM 996 O O . ALA A 1 135 ? -11.764 -6.413 -1.104 1.00 94.62 135 ALA A O 1
ATOM 997 N N . PRO A 1 136 ? -13.619 -6.841 -2.295 1.00 93.69 136 PRO A N 1
ATOM 998 C CA . PRO A 1 136 ? -14.270 -7.601 -1.223 1.00 93.69 136 PRO A CA 1
ATOM 999 C C . PRO A 1 136 ? -13.511 -8.876 -0.836 1.00 93.69 136 PRO A C 1
ATOM 1001 O O . PRO A 1 136 ? -13.376 -9.176 0.352 1.00 93.69 136 PRO A O 1
ATOM 1004 N N . VAL A 1 137 ? -12.960 -9.598 -1.820 1.00 93.56 137 VAL A N 1
ATOM 1005 C CA . VAL A 1 137 ? -12.165 -10.817 -1.590 1.00 93.56 137 VAL A CA 1
ATOM 1006 C C . VAL A 1 137 ? -10.934 -10.484 -0.748 1.00 93.56 137 VAL A C 1
ATOM 1008 O O . VAL A 1 137 ? -10.690 -11.112 0.283 1.00 93.56 137 VAL A O 1
ATOM 1011 N N . LEU A 1 138 ? -10.191 -9.443 -1.130 1.00 92.38 138 LEU A N 1
ATOM 1012 C CA . LEU A 1 138 ? -9.035 -8.953 -0.380 1.00 92.38 138 LEU A CA 1
ATOM 1013 C C . LEU A 1 138 ? -9.419 -8.481 1.022 1.00 92.38 138 LEU A C 1
ATOM 1015 O O . LEU A 1 138 ? -8.684 -8.738 1.976 1.00 92.38 138 LEU A O 1
ATOM 1019 N N . LEU A 1 139 ? -10.570 -7.825 1.182 1.00 90.69 139 LEU A N 1
ATOM 1020 C CA . LEU A 1 139 ? -11.021 -7.382 2.496 1.00 90.69 139 LEU A CA 1
ATOM 1021 C C . LEU A 1 139 ? -11.225 -8.588 3.420 1.00 90.69 139 LEU A C 1
ATOM 1023 O O . LEU A 1 139 ? -10.807 -8.543 4.577 1.00 90.69 139 LEU A O 1
ATOM 1027 N N . ILE A 1 140 ? -11.762 -9.696 2.904 1.00 91.00 140 ILE A N 1
ATOM 1028 C CA . ILE A 1 140 ? -11.902 -10.951 3.651 1.00 91.00 140 ILE A CA 1
ATOM 1029 C C . ILE A 1 140 ? -10.545 -11.595 3.925 1.00 91.00 140 ILE A C 1
ATOM 1031 O O . ILE A 1 140 ? -10.330 -12.035 5.052 1.00 91.00 140 ILE A O 1
ATOM 1035 N N . VAL A 1 141 ? -9.606 -11.616 2.971 1.00 90.00 141 VAL A N 1
ATOM 1036 C CA . VAL A 1 141 ? -8.228 -12.096 3.220 1.00 90.00 141 VAL A CA 1
ATOM 1037 C C . VAL A 1 141 ? -7.633 -11.385 4.435 1.00 90.00 141 VAL A C 1
ATOM 1039 O O . VAL A 1 141 ? -7.106 -12.021 5.355 1.00 90.00 141 VAL A O 1
ATOM 1042 N N . TRP A 1 142 ? -7.761 -10.059 4.466 1.00 86.38 142 TRP A N 1
ATOM 1043 C CA . TRP A 1 142 ? -7.178 -9.244 5.518 1.00 86.38 142 TRP A CA 1
ATOM 1044 C C . TRP A 1 142 ? -7.979 -9.258 6.810 1.00 86.38 142 TRP A C 1
ATOM 1046 O O . TRP A 1 142 ? -7.376 -9.192 7.874 1.00 86.38 142 TRP A O 1
ATOM 1056 N N . SER A 1 143 ? -9.303 -9.337 6.773 1.00 86.75 143 SER A N 1
ATOM 1057 C CA . SER A 1 143 ? -10.136 -9.047 7.944 1.00 86.75 143 SER A CA 1
ATOM 1058 C C . SER A 1 143 ? -11.253 -10.046 8.217 1.00 86.75 143 SER A C 1
ATOM 1060 O O . SER A 1 143 ? -11.966 -9.864 9.188 1.00 86.75 143 SER A O 1
ATOM 1062 N N . GLY A 1 144 ? -11.377 -11.137 7.464 1.00 84.75 144 GLY A N 1
ATOM 1063 C CA . GLY A 1 144 ? -12.402 -12.158 7.697 1.00 84.75 144 GLY A CA 1
ATOM 1064 C C . GLY A 1 144 ? -12.291 -12.826 9.072 1.00 84.75 144 GLY A C 1
ATOM 1065 O O . GLY A 1 144 ? -11.186 -13.153 9.528 1.00 84.75 144 GLY A O 1
ATOM 1066 N N . ALA A 1 145 ? -13.438 -13.055 9.717 1.00 84.62 145 ALA A N 1
ATOM 1067 C CA . ALA A 1 145 ? -13.494 -13.602 11.071 1.00 84.62 145 ALA A CA 1
ATOM 1068 C C . ALA A 1 145 ? -13.026 -15.054 11.154 1.00 84.62 145 ALA A C 1
ATOM 1070 O O . ALA A 1 145 ? -12.078 -15.403 11.869 1.00 84.62 145 ALA A O 1
ATOM 1071 N N . ALA A 1 146 ? -13.619 -15.914 10.332 1.00 85.69 146 ALA A N 1
ATOM 1072 C CA . ALA A 1 146 ? -13.226 -17.309 10.274 1.00 85.69 146 ALA A CA 1
ATOM 1073 C C . ALA A 1 146 ? -11.882 -17.481 9.546 1.00 85.69 146 ALA A C 1
ATOM 1075 O O . ALA A 1 146 ? -11.645 -16.936 8.465 1.00 85.69 146 ALA A O 1
ATOM 1076 N N . ARG A 1 147 ? -10.998 -18.328 10.096 1.00 85.81 147 ARG A N 1
ATOM 1077 C CA . ARG A 1 147 ? -9.760 -18.743 9.403 1.00 85.81 147 ARG A CA 1
ATOM 1078 C C . ARG A 1 147 ? -10.066 -19.395 8.050 1.00 85.81 147 ARG A C 1
ATOM 1080 O O . ARG A 1 147 ? -9.325 -19.170 7.103 1.00 85.81 147 ARG A O 1
ATOM 1087 N N . ARG A 1 148 ? -11.166 -20.151 7.955 1.00 88.50 148 ARG A N 1
ATOM 1088 C CA . ARG A 1 148 ? -11.610 -20.796 6.710 1.00 88.50 148 ARG A CA 1
ATOM 1089 C C . ARG A 1 148 ? -11.916 -19.771 5.614 1.00 88.50 148 ARG A C 1
ATOM 1091 O O . ARG A 1 148 ? -11.379 -19.919 4.528 1.00 88.50 148 ARG A O 1
ATOM 1098 N N . HIS A 1 149 ? -12.656 -18.700 5.924 1.00 88.38 149 HIS A N 1
ATOM 1099 C CA . HIS A 1 149 ? -12.967 -17.632 4.959 1.00 88.38 149 HIS A CA 1
ATOM 1100 C C . HIS A 1 149 ? -11.715 -16.883 4.484 1.00 88.38 149 HIS A C 1
ATOM 1102 O O . HIS A 1 149 ? -11.591 -16.552 3.310 1.00 88.38 149 HIS A O 1
ATOM 1108 N N . ARG A 1 150 ? -10.743 -16.660 5.379 1.00 88.94 150 ARG A N 1
ATOM 1109 C CA . ARG A 1 150 ? -9.450 -16.061 5.005 1.00 88.94 150 ARG A CA 1
ATOM 1110 C C . ARG A 1 150 ? -8.656 -16.949 4.053 1.00 88.94 150 ARG A C 1
ATOM 1112 O O . ARG A 1 150 ? -8.112 -16.453 3.073 1.00 88.94 150 ARG A O 1
ATOM 1119 N N . LEU A 1 151 ? -8.591 -18.250 4.340 1.00 89.75 151 LEU A N 1
ATOM 1120 C CA . LEU A 1 151 ? -7.883 -19.212 3.496 1.00 89.75 151 LEU A CA 1
ATOM 1121 C C . LEU A 1 151 ? -8.573 -19.393 2.141 1.00 89.75 151 LEU A C 1
ATOM 1123 O O . LEU A 1 151 ? -7.886 -19.416 1.126 1.00 89.75 151 LEU A O 1
ATOM 1127 N N . SER A 1 152 ? -9.907 -19.459 2.105 1.00 90.88 152 SER A N 1
ATOM 1128 C CA . SER A 1 152 ? -10.651 -19.554 0.846 1.00 90.88 152 SER A CA 1
ATOM 1129 C C . SER A 1 152 ? -10.473 -18.296 -0.002 1.00 90.88 152 SER A C 1
ATOM 1131 O O . SER A 1 152 ? -10.186 -18.403 -1.187 1.00 90.88 152 SER A O 1
ATOM 1133 N N . ALA A 1 153 ? -10.550 -17.104 0.598 1.00 92.19 153 ALA A N 1
ATOM 1134 C CA . ALA A 1 153 ? -10.306 -15.853 -0.114 1.00 92.19 153 ALA A CA 1
ATOM 1135 C C . ALA A 1 153 ? -8.851 -15.745 -0.615 1.00 92.19 153 ALA A C 1
ATOM 1137 O O . ALA A 1 153 ? -8.614 -15.270 -1.724 1.00 92.19 153 ALA A O 1
ATOM 1138 N N . ALA A 1 154 ? -7.874 -16.242 0.154 1.00 91.31 154 ALA A N 1
ATOM 1139 C CA . ALA A 1 154 ? -6.475 -16.288 -0.272 1.00 91.31 154 ALA A CA 1
ATOM 1140 C C . ALA A 1 154 ? -6.259 -17.275 -1.432 1.00 91.31 154 ALA A C 1
ATOM 1142 O O . ALA A 1 154 ? -5.508 -16.976 -2.358 1.00 91.31 154 ALA A O 1
ATOM 1143 N N . ALA A 1 155 ? -6.947 -18.420 -1.415 1.00 92.19 155 ALA A N 1
ATOM 1144 C CA . ALA A 1 155 ? -6.931 -19.376 -2.518 1.00 92.19 155 ALA A CA 1
ATOM 1145 C C . ALA A 1 155 ? -7.556 -18.781 -3.791 1.00 92.19 155 ALA A C 1
ATOM 1147 O O . ALA A 1 155 ? -6.987 -18.932 -4.869 1.00 92.19 155 ALA A O 1
ATOM 1148 N N . VAL A 1 156 ? -8.666 -18.043 -3.667 1.00 93.75 156 VAL A N 1
ATOM 1149 C CA . VAL A 1 156 ? -9.276 -17.309 -4.790 1.00 93.75 156 VAL A CA 1
ATOM 1150 C C . VAL A 1 156 ? -8.307 -16.267 -5.350 1.00 93.75 156 VAL A C 1
ATOM 1152 O O . VAL A 1 156 ? -8.126 -16.206 -6.561 1.00 93.75 156 VAL A O 1
ATOM 1155 N N . LEU A 1 157 ? -7.632 -15.491 -4.495 1.00 93.56 157 LEU A N 1
ATOM 1156 C CA . LEU A 1 157 ? -6.620 -14.520 -4.924 1.00 93.56 157 LEU A CA 1
ATOM 1157 C C . LEU A 1 157 ? -5.470 -15.191 -5.696 1.00 93.56 157 LEU A C 1
ATOM 1159 O O . LEU A 1 157 ? -5.097 -14.718 -6.767 1.00 93.56 157 LEU A O 1
ATOM 1163 N N . ALA A 1 158 ? -4.930 -16.299 -5.182 1.00 92.94 158 ALA A N 1
ATOM 1164 C CA . ALA A 1 158 ? -3.879 -17.055 -5.863 1.00 92.94 158 ALA A CA 1
ATOM 1165 C C . ALA A 1 158 ? -4.364 -17.616 -7.211 1.00 92.94 158 ALA A C 1
ATOM 1167 O O . ALA A 1 158 ? -3.667 -17.497 -8.218 1.00 92.94 158 ALA A O 1
ATOM 1168 N N . GLY A 1 159 ? -5.586 -18.156 -7.249 1.00 93.38 159 GLY A N 1
ATOM 1169 C CA . GLY A 1 159 ? -6.231 -18.619 -8.475 1.00 93.38 159 GLY A CA 1
ATOM 1170 C C . GLY A 1 159 ? -6.398 -17.502 -9.505 1.00 93.38 159 GLY A C 1
ATOM 1171 O O . GLY A 1 159 ? -6.095 -17.707 -10.673 1.00 93.38 159 GLY A O 1
ATOM 1172 N N . LEU A 1 160 ? -6.791 -16.297 -9.083 1.00 93.25 160 LEU A N 1
ATOM 1173 C CA . LEU A 1 160 ? -6.925 -15.142 -9.975 1.00 93.25 160 LEU A CA 1
ATOM 1174 C C . LEU A 1 160 ? -5.591 -14.731 -10.604 1.00 93.25 160 LEU A C 1
ATOM 1176 O O . LEU A 1 160 ? -5.558 -14.438 -11.795 1.00 93.25 160 LEU A O 1
ATOM 1180 N N . VAL A 1 161 ? -4.488 -14.765 -9.850 1.00 92.38 161 VAL A N 1
ATOM 1181 C CA . VAL A 1 161 ? -3.146 -14.507 -10.405 1.00 92.38 161 VAL A CA 1
ATOM 1182 C C . VAL A 1 161 ? -2.795 -15.536 -11.482 1.00 92.38 161 VAL A C 1
ATOM 1184 O O . VAL A 1 161 ? -2.330 -15.164 -12.558 1.00 92.38 161 VAL A O 1
ATOM 1187 N N . ILE A 1 162 ? -3.072 -16.819 -11.232 1.00 93.69 162 ILE A N 1
ATOM 1188 C CA . ILE A 1 162 ? -2.869 -17.894 -12.215 1.00 93.69 162 ILE A CA 1
ATOM 1189 C C . ILE A 1 162 ? -3.730 -17.634 -13.461 1.00 93.69 162 ILE A C 1
ATOM 1191 O O . ILE A 1 162 ? -3.220 -17.660 -14.578 1.00 93.69 162 ILE A O 1
ATOM 1195 N N . VAL A 1 163 ? -5.013 -17.306 -13.292 1.00 94.69 163 VAL A N 1
ATOM 1196 C CA . VAL A 1 163 ? -5.919 -17.004 -14.413 1.00 94.69 163 VAL A CA 1
ATOM 1197 C C . VAL A 1 163 ? -5.409 -15.822 -15.242 1.00 94.69 163 VAL A C 1
ATOM 1199 O O . VAL A 1 163 ? -5.388 -15.928 -16.465 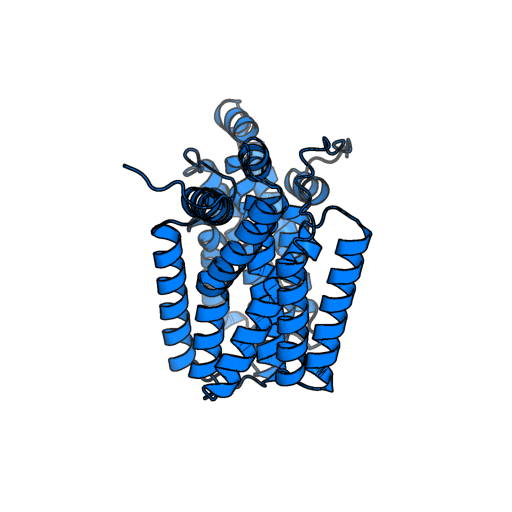1.00 94.69 163 VAL A O 1
ATOM 1202 N N . VAL A 1 164 ? -4.932 -14.738 -14.620 1.00 93.62 164 VAL A N 1
ATOM 1203 C CA . VAL A 1 164 ? -4.340 -13.598 -15.350 1.00 93.62 164 VAL A CA 1
ATOM 1204 C C . VAL A 1 164 ? -3.160 -14.041 -16.216 1.00 93.62 164 VAL A C 1
ATOM 1206 O O . VAL A 1 164 ? -3.041 -13.603 -17.360 1.00 93.62 164 VAL A O 1
ATOM 1209 N N . ILE A 1 165 ? -2.298 -14.914 -15.690 1.00 91.44 165 ILE A N 1
ATOM 1210 C CA . ILE A 1 165 ? -1.099 -15.379 -16.396 1.00 91.44 165 ILE A CA 1
ATOM 1211 C C . ILE A 1 165 ? -1.464 -16.281 -17.583 1.00 91.44 165 ILE A C 1
ATOM 1213 O O . ILE A 1 165 ? -0.896 -16.110 -18.662 1.00 91.44 165 ILE A O 1
ATOM 1217 N N . TYR A 1 166 ? -2.398 -17.221 -17.402 1.00 93.12 166 TYR A N 1
ATOM 1218 C CA . TYR A 1 166 ? -2.674 -18.268 -18.395 1.00 93.12 166 TYR A CA 1
ATOM 1219 C C . TYR A 1 166 ? -3.861 -17.971 -19.318 1.00 93.12 166 TYR A C 1
ATOM 1221 O O . TYR A 1 166 ? -3.771 -18.229 -20.514 1.00 93.12 166 TYR A O 1
ATOM 1229 N N . LEU A 1 167 ? -4.959 -17.431 -18.787 1.00 93.31 167 LEU A N 1
ATOM 1230 C CA . LEU A 1 167 ? -6.194 -17.162 -19.537 1.00 93.31 167 LEU A CA 1
ATOM 1231 C C . LEU A 1 167 ? -6.361 -15.681 -19.904 1.00 93.31 167 LEU A C 1
ATOM 1233 O O . LEU A 1 167 ? -7.090 -15.359 -20.837 1.00 93.31 167 LEU A O 1
ATOM 1237 N N . GLY A 1 168 ? -5.671 -14.781 -19.204 1.00 91.44 168 GLY A N 1
ATOM 1238 C CA . GLY A 1 168 ? -5.701 -13.345 -19.465 1.00 91.44 168 GLY A CA 1
ATOM 1239 C C . GLY A 1 168 ? -6.644 -12.555 -18.547 1.00 91.44 168 GLY A C 1
ATOM 1240 O O . GLY A 1 168 ? -7.352 -13.118 -17.703 1.00 91.44 168 GLY A O 1
ATOM 1241 N N . PRO A 1 169 ? -6.642 -11.216 -18.681 1.00 92.31 169 PRO A N 1
ATOM 1242 C CA . PRO A 1 169 ? -7.275 -10.311 -17.723 1.00 92.31 169 PRO A CA 1
ATOM 1243 C C . PRO A 1 169 ? -8.807 -10.349 -17.751 1.00 92.31 169 PRO A C 1
ATOM 1245 O O . PRO A 1 169 ? -9.427 -10.212 -16.700 1.00 92.31 169 PRO A O 1
ATOM 1248 N N . GLY A 1 170 ? -9.427 -10.594 -18.912 1.00 93.75 170 GLY A N 1
ATOM 1249 C CA . GLY A 1 170 ? -10.889 -10.653 -19.051 1.00 93.75 170 GLY A CA 1
ATOM 1250 C C . GLY A 1 170 ? -11.531 -11.764 -18.214 1.00 93.75 170 GLY A C 1
ATOM 1251 O O . GLY A 1 170 ? -12.466 -11.514 -17.452 1.00 93.75 170 GLY A O 1
ATOM 1252 N N . TYR A 1 171 ? -10.982 -12.981 -18.280 1.00 93.62 171 TYR A N 1
ATOM 1253 C CA . TYR A 1 171 ? -11.457 -14.113 -17.474 1.00 93.62 171 TYR A CA 1
ATOM 1254 C C . TYR A 1 171 ? -11.247 -13.873 -15.979 1.00 93.62 171 TYR A C 1
ATOM 1256 O O . TYR A 1 171 ? -12.142 -14.140 -15.175 1.00 93.62 171 TYR A O 1
ATOM 1264 N N . ALA A 1 172 ? -10.089 -13.326 -15.602 1.00 95.00 172 ALA A N 1
ATOM 1265 C CA . ALA A 1 172 ? -9.819 -12.975 -14.215 1.00 95.00 172 ALA A CA 1
ATOM 1266 C C . ALA A 1 172 ? -10.812 -11.922 -13.698 1.00 95.00 172 ALA A C 1
ATOM 1268 O O . ALA A 1 172 ? -11.317 -12.064 -12.587 1.00 95.00 172 ALA A O 1
ATOM 1269 N N . ALA A 1 173 ? -11.144 -10.910 -14.505 1.00 96.00 173 ALA A N 1
ATOM 1270 C CA . ALA A 1 173 ? -12.111 -9.877 -14.145 1.00 96.00 173 ALA A CA 1
ATOM 1271 C C . ALA A 1 173 ? -13.519 -10.447 -13.926 1.00 96.00 173 ALA A C 1
ATOM 1273 O O . ALA A 1 173 ? -14.179 -10.095 -12.946 1.00 96.00 173 ALA A O 1
ATOM 1274 N N . ALA A 1 174 ? -13.965 -11.368 -14.786 1.00 96.12 174 ALA A N 1
ATOM 1275 C CA . ALA A 1 174 ? -15.255 -12.038 -14.633 1.00 96.12 174 ALA A CA 1
ATOM 1276 C C . ALA A 1 174 ? -15.317 -12.868 -13.338 1.00 96.12 174 ALA A C 1
ATOM 1278 O O . ALA A 1 174 ? -16.238 -12.701 -12.537 1.00 96.12 174 ALA A O 1
ATOM 1279 N N . ILE A 1 175 ? -14.302 -13.704 -13.085 1.00 95.62 175 ILE A N 1
ATOM 1280 C CA . ILE A 1 175 ? -14.220 -14.526 -11.866 1.00 95.62 175 ILE A CA 1
ATOM 1281 C C . ILE A 1 175 ? -14.150 -13.635 -10.619 1.00 95.62 175 ILE A C 1
ATOM 1283 O O . ILE A 1 175 ? -14.859 -13.889 -9.645 1.00 95.62 175 ILE A O 1
ATOM 1287 N N . ALA A 1 176 ? -13.338 -12.574 -10.649 1.00 95.38 176 ALA A N 1
ATOM 1288 C CA . ALA A 1 176 ? -13.216 -11.629 -9.544 1.00 95.38 176 ALA A CA 1
ATOM 1289 C C . ALA A 1 176 ? -14.545 -10.917 -9.264 1.00 95.38 176 ALA A C 1
ATOM 1291 O O . ALA A 1 176 ? -14.929 -10.793 -8.106 1.00 95.38 176 ALA A O 1
ATOM 1292 N N . SER A 1 177 ? -15.275 -10.501 -10.301 1.00 95.69 177 SER A N 1
ATOM 1293 C CA . SER A 1 177 ? -16.579 -9.837 -10.161 1.00 95.69 177 SER A CA 1
ATOM 1294 C C . SER A 1 177 ? -17.611 -10.750 -9.501 1.00 95.69 177 SER A C 1
ATOM 1296 O O . SER A 1 177 ? -18.296 -10.333 -8.568 1.00 95.69 177 SER A O 1
ATOM 1298 N N . VAL A 1 178 ? -17.677 -12.018 -9.924 1.00 96.31 178 VAL A N 1
ATOM 1299 C CA . VAL A 1 178 ? -18.563 -13.026 -9.319 1.00 96.31 178 VAL A CA 1
ATOM 1300 C C . VAL A 1 178 ? -18.164 -13.297 -7.868 1.00 96.31 178 VAL A C 1
ATOM 1302 O O . VAL A 1 178 ? -19.012 -13.251 -6.976 1.00 96.31 178 VAL A O 1
ATOM 1305 N N . ALA A 1 179 ? -16.876 -13.525 -7.601 1.00 94.12 179 ALA A N 1
ATOM 1306 C CA . ALA A 1 179 ? -16.379 -13.766 -6.250 1.00 94.12 179 ALA A CA 1
ATOM 1307 C C . ALA A 1 179 ? -16.653 -12.573 -5.319 1.00 94.12 179 ALA A C 1
ATOM 1309 O O . ALA A 1 179 ? -17.139 -12.761 -4.202 1.00 94.12 179 ALA A O 1
ATOM 1310 N N . GLY A 1 180 ? -16.401 -11.347 -5.783 1.00 92.44 180 GLY A N 1
ATOM 1311 C CA . GLY A 1 180 ? -16.685 -10.115 -5.054 1.00 92.44 180 GLY A CA 1
ATOM 1312 C C . GLY A 1 180 ? -18.172 -9.941 -4.757 1.00 92.44 180 GLY A C 1
ATOM 1313 O O . GLY A 1 180 ? -18.538 -9.669 -3.613 1.00 92.44 180 GLY A O 1
ATOM 1314 N N . ALA A 1 181 ? -19.040 -10.184 -5.743 1.00 93.81 181 ALA A N 1
ATOM 1315 C CA . ALA A 1 181 ? -20.488 -10.135 -5.562 1.00 93.81 181 ALA A CA 1
ATOM 1316 C C . ALA A 1 181 ? -20.974 -11.158 -4.524 1.00 93.81 181 ALA A C 1
ATOM 1318 O O . ALA A 1 181 ? -21.784 -10.811 -3.664 1.00 93.81 181 ALA A O 1
ATOM 1319 N N . ILE A 1 182 ? -20.437 -12.384 -4.539 1.00 93.75 182 ILE A N 1
ATOM 1320 C CA . ILE A 1 182 ? -20.738 -13.409 -3.528 1.00 93.75 182 ILE A CA 1
ATOM 1321 C C . ILE A 1 182 ? -20.308 -12.935 -2.136 1.00 93.75 182 ILE A C 1
ATOM 1323 O O . ILE A 1 182 ? -21.076 -13.071 -1.188 1.00 93.75 182 ILE A O 1
ATOM 1327 N N . CYS A 1 183 ? -19.120 -12.339 -2.005 1.00 91.56 183 CYS A N 1
ATOM 1328 C CA . CYS A 1 183 ? -18.619 -11.828 -0.725 1.00 91.56 183 CYS A CA 1
ATOM 1329 C C . CYS A 1 183 ? -19.545 -10.761 -0.115 1.00 91.56 183 CYS A C 1
ATOM 1331 O O . CYS A 1 183 ? -19.815 -10.805 1.090 1.00 91.56 183 CYS A O 1
ATOM 1333 N N . VAL A 1 184 ? -20.061 -9.856 -0.956 1.00 91.00 184 VAL A N 1
ATOM 1334 C CA . VAL A 1 184 ? -21.013 -8.802 -0.567 1.00 91.00 184 VAL A CA 1
ATOM 1335 C C . VAL A 1 184 ? -22.387 -9.381 -0.257 1.00 91.00 184 VAL A C 1
ATOM 1337 O O . VAL A 1 184 ? -22.959 -9.095 0.796 1.00 91.00 184 VAL A O 1
ATOM 1340 N N . ALA A 1 185 ? -22.922 -10.235 -1.127 1.00 90.62 185 ALA A N 1
ATOM 1341 C CA . ALA A 1 185 ? -24.243 -10.829 -0.945 1.00 90.62 185 ALA A CA 1
ATOM 1342 C C . ALA A 1 185 ? -24.311 -11.682 0.333 1.00 90.62 185 ALA A C 1
ATOM 1344 O O . ALA A 1 185 ? -25.226 -11.506 1.149 1.00 90.62 185 ALA A O 1
ATOM 1345 N N . ALA A 1 186 ? -23.305 -12.537 0.535 1.00 88.12 186 ALA A N 1
ATOM 1346 C CA . ALA A 1 186 ? -23.190 -13.424 1.688 1.00 88.12 186 ALA A CA 1
ATOM 1347 C C . ALA A 1 186 ? -22.842 -12.693 2.994 1.00 88.12 186 ALA A C 1
ATOM 1349 O O . ALA A 1 186 ? -22.900 -13.320 4.047 1.00 88.12 186 ALA A O 1
ATOM 1350 N N . ALA A 1 187 ? -22.501 -11.397 2.936 1.00 84.81 187 ALA A N 1
ATOM 1351 C CA . ALA A 1 187 ? -22.174 -10.575 4.102 1.00 84.81 187 ALA A CA 1
ATOM 1352 C C . ALA A 1 187 ? -21.160 -11.264 5.033 1.00 84.81 187 ALA A C 1
ATOM 1354 O O . ALA A 1 187 ? -21.363 -11.350 6.241 1.00 84.81 187 ALA A O 1
ATOM 1355 N N . ILE A 1 188 ? -20.090 -11.815 4.444 1.00 82.19 188 ILE A N 1
ATOM 1356 C CA . ILE A 1 188 ? -19.121 -12.637 5.177 1.00 82.19 188 ILE A CA 1
ATOM 1357 C C . ILE A 1 188 ? -18.538 -1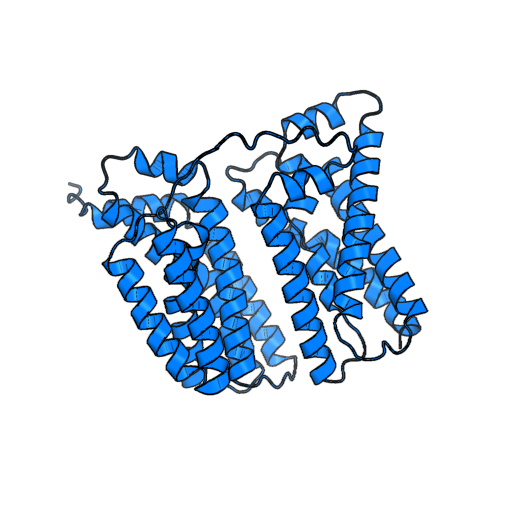1.831 6.341 1.00 82.19 188 ILE A C 1
ATOM 1359 O O . ILE A 1 188 ? -17.950 -10.767 6.132 1.00 82.19 188 ILE A O 1
ATOM 1363 N N . ASP A 1 189 ? -18.673 -12.381 7.551 1.00 82.31 189 ASP A N 1
ATOM 1364 C CA . ASP A 1 189 ? -18.302 -11.701 8.787 1.00 82.31 189 ASP A CA 1
ATOM 1365 C C . ASP A 1 189 ? -16.855 -11.203 8.776 1.00 82.31 189 ASP A C 1
ATOM 1367 O O . ASP A 1 189 ? -15.886 -11.947 8.551 1.00 82.31 189 ASP A O 1
ATOM 1371 N N . LEU A 1 190 ? -16.726 -9.918 9.091 1.00 80.62 190 LEU A N 1
ATOM 1372 C CA . LEU A 1 190 ? -15.461 -9.232 9.267 1.00 80.62 190 LEU A CA 1
ATOM 1373 C C . LEU A 1 190 ? -15.088 -9.277 10.753 1.00 80.62 190 LEU A C 1
ATOM 1375 O O . LEU A 1 190 ? -15.838 -8.847 11.627 1.00 80.62 190 LEU A O 1
ATOM 1379 N N . SER A 1 191 ? -13.913 -9.819 11.053 1.00 68.75 191 SER A N 1
ATOM 1380 C CA . SER A 1 191 ? -13.358 -9.822 12.397 1.00 68.75 191 SER A CA 1
ATOM 1381 C C . SER A 1 191 ? -12.939 -8.413 12.779 1.00 68.75 191 SER A C 1
ATOM 1383 O O . SER A 1 191 ? -11.954 -7.880 12.266 1.00 68.75 191 SER A O 1
ATOM 1385 N N . GLY A 1 192 ? -13.603 -7.890 13.801 1.00 55.38 192 GLY A N 1
ATOM 1386 C CA . GLY A 1 192 ? -13.126 -6.763 14.589 1.00 55.38 192 GLY A CA 1
ATOM 1387 C C . GLY A 1 192 ? -12.068 -7.140 15.612 1.00 55.38 192 GLY A C 1
ATOM 1388 O O . GLY A 1 192 ? -12.002 -6.443 16.618 1.00 55.38 192 GLY A O 1
ATOM 1389 N N . ASP A 1 193 ? -11.343 -8.254 15.416 1.00 48.00 193 ASP A N 1
ATOM 1390 C CA . ASP A 1 193 ? -10.557 -8.928 16.455 1.00 48.00 193 ASP A CA 1
ATOM 1391 C C . ASP A 1 193 ? -9.587 -7.925 17.082 1.00 48.00 193 ASP A C 1
ATOM 1393 O O . ASP A 1 193 ? -8.543 -7.556 16.536 1.00 48.00 193 ASP A O 1
ATOM 1397 N N . SER A 1 194 ? -10.057 -7.392 18.200 1.00 46.19 194 SER A N 1
ATOM 1398 C CA . SER A 1 194 ? -9.529 -6.233 18.876 1.00 46.19 194 SER A CA 1
ATOM 1399 C C . SER A 1 194 ? -8.397 -6.755 19.716 1.00 46.19 194 SER A C 1
ATOM 1401 O O . SER A 1 194 ? -8.604 -7.698 20.478 1.00 46.19 194 SER A O 1
ATOM 1403 N N . SER A 1 195 ? -7.228 -6.125 19.617 1.00 44.09 195 SER A N 1
ATOM 1404 C CA . SER A 1 195 ? -6.357 -5.978 20.782 1.00 44.09 195 SER A CA 1
ATOM 1405 C C . SER A 1 195 ? -6.185 -7.252 21.612 1.00 44.09 195 SER A C 1
ATOM 1407 O O . SER A 1 195 ? -6.308 -7.212 22.835 1.00 44.09 195 SER A O 1
ATOM 1409 N N . ARG A 1 196 ? -5.877 -8.401 20.993 1.00 40.66 196 ARG A N 1
ATOM 1410 C CA . ARG A 1 196 ? -5.138 -9.399 21.765 1.00 40.66 196 ARG A CA 1
ATOM 1411 C C . ARG A 1 196 ? -3.873 -8.649 22.154 1.00 40.66 196 ARG A C 1
ATOM 1413 O O . ARG A 1 196 ? -3.190 -8.216 21.221 1.00 40.66 196 ARG A O 1
ATOM 1420 N N . PRO A 1 197 ? -3.586 -8.407 23.448 1.00 42.59 197 PRO A N 1
ATOM 1421 C CA . PRO A 1 197 ? -2.306 -7.843 23.814 1.00 42.59 197 PRO A CA 1
ATOM 1422 C C . PRO A 1 197 ? -1.299 -8.805 23.206 1.00 42.59 197 PRO A C 1
ATOM 1424 O O . PRO A 1 197 ? -1.204 -9.965 23.618 1.00 42.59 197 PRO A O 1
ATOM 1427 N N . THR A 1 198 ? -0.648 -8.379 22.123 1.00 45.81 198 THR A N 1
ATOM 1428 C CA . THR A 1 198 ? 0.502 -9.085 21.596 1.00 45.81 198 THR A CA 1
ATOM 1429 C C . THR A 1 198 ? 1.405 -9.154 22.798 1.00 45.81 198 THR A C 1
ATOM 1431 O O . THR A 1 198 ? 1.846 -8.107 23.272 1.00 45.81 198 THR A O 1
ATOM 1434 N N . ARG A 1 199 ? 1.561 -10.357 23.371 1.00 42.72 199 ARG A N 1
ATOM 1435 C CA . ARG A 1 199 ? 2.579 -10.610 24.383 1.00 42.72 199 ARG A CA 1
ATOM 1436 C C . ARG A 1 199 ? 3.831 -10.057 23.748 1.00 42.72 199 ARG A C 1
ATOM 1438 O O . ARG A 1 199 ? 4.295 -10.648 22.779 1.00 42.72 199 ARG A O 1
ATOM 1445 N N . VAL A 1 200 ? 4.268 -8.884 24.205 1.00 48.25 200 VAL A N 1
ATOM 1446 C CA . VAL A 1 200 ? 5.492 -8.265 23.729 1.00 48.25 200 VAL A CA 1
ATOM 1447 C C . VAL A 1 200 ? 6.524 -9.312 24.086 1.00 48.25 200 VAL A C 1
ATOM 1449 O O . VAL A 1 200 ? 6.725 -9.555 25.284 1.00 48.25 200 VAL A O 1
ATOM 1452 N N . PRO A 1 201 ? 7.080 -10.046 23.106 1.00 45.34 201 PRO A N 1
ATOM 1453 C CA . PRO A 1 201 ? 8.156 -10.947 23.435 1.00 45.34 201 PRO A CA 1
ATOM 1454 C C . PRO A 1 201 ? 9.188 -10.031 24.078 1.00 45.34 201 PRO A C 1
ATOM 1456 O O . PRO A 1 201 ? 9.508 -8.983 23.510 1.00 45.34 201 PRO A O 1
ATOM 1459 N N . ARG A 1 202 ? 9.652 -10.358 25.288 1.00 45.44 202 ARG A N 1
ATOM 1460 C CA . ARG A 1 202 ? 10.827 -9.698 25.859 1.00 45.44 202 ARG A CA 1
ATOM 1461 C C . ARG A 1 202 ? 12.023 -10.133 25.012 1.00 45.44 202 ARG A C 1
ATOM 1463 O O . ARG A 1 202 ? 12.852 -10.916 25.452 1.00 45.44 202 ARG A O 1
ATOM 1470 N N . LEU A 1 203 ? 12.071 -9.686 23.762 1.00 48.50 203 LEU A N 1
ATOM 1471 C CA . LEU A 1 203 ? 13.276 -9.676 22.971 1.00 48.50 203 LEU A CA 1
ATOM 1472 C C . LEU A 1 203 ? 14.143 -8.622 23.636 1.00 48.50 203 LEU A C 1
ATOM 1474 O O . LEU A 1 203 ? 13.976 -7.419 23.449 1.00 48.50 203 LEU A O 1
ATOM 1478 N N . ALA A 1 204 ? 15.009 -9.118 24.512 1.00 41.75 204 ALA A N 1
ATOM 1479 C CA . ALA A 1 204 ? 16.182 -8.419 24.975 1.00 41.75 204 ALA A CA 1
ATOM 1480 C C . ALA A 1 204 ? 17.015 -8.064 23.729 1.00 41.75 204 ALA A C 1
ATOM 1482 O O . ALA A 1 204 ? 17.800 -8.867 23.237 1.00 41.75 204 ALA A O 1
ATOM 1483 N N . GLY A 1 205 ? 16.743 -6.894 23.152 1.00 51.47 205 GLY A N 1
ATOM 1484 C CA . GLY A 1 205 ? 17.346 -6.420 21.910 1.00 51.47 205 GLY A CA 1
ATOM 1485 C C . GLY A 1 205 ? 16.890 -4.995 21.609 1.00 51.47 205 GLY A C 1
ATOM 1486 O O . GLY A 1 205 ? 15.730 -4.747 21.307 1.00 51.47 205 GLY A O 1
ATOM 1487 N N . SER A 1 206 ? 17.815 -4.049 21.722 1.00 68.69 206 SER A N 1
ATOM 1488 C CA . SER A 1 206 ? 17.667 -2.590 21.866 1.00 68.69 206 SER A CA 1
ATOM 1489 C C . SER A 1 206 ? 17.064 -1.798 20.686 1.00 68.69 206 SER A C 1
ATOM 1491 O O . SER A 1 206 ? 17.164 -0.567 20.674 1.00 68.69 206 SER A O 1
ATOM 1493 N N . SER A 1 207 ? 16.446 -2.446 19.690 1.00 78.69 207 SER A N 1
ATOM 1494 C CA . SER A 1 207 ? 15.971 -1.778 18.470 1.00 78.69 207 SER A CA 1
ATOM 1495 C C . SER A 1 207 ? 14.456 -1.606 18.415 1.00 78.69 207 SER A C 1
ATOM 1497 O O . SER A 1 207 ? 13.709 -2.560 18.204 1.00 78.69 207 SER A O 1
ATOM 1499 N N . LEU A 1 208 ? 14.013 -0.349 18.518 1.00 85.25 208 LEU A N 1
ATOM 1500 C CA . LEU A 1 208 ? 12.611 0.053 18.350 1.00 85.25 208 LEU A CA 1
ATOM 1501 C C . LEU A 1 208 ? 12.045 -0.331 16.970 1.00 85.25 208 LEU A C 1
ATOM 1503 O O . LEU A 1 208 ? 10.883 -0.706 16.876 1.00 85.25 208 LEU A O 1
ATOM 1507 N N . VAL A 1 209 ? 12.865 -0.291 15.913 1.00 85.19 209 VAL A N 1
ATOM 1508 C CA . VAL A 1 209 ? 12.442 -0.639 14.544 1.00 85.19 209 VAL A CA 1
ATOM 1509 C C . VAL A 1 209 ? 12.131 -2.131 14.431 1.00 85.19 209 VAL A C 1
ATOM 1511 O O . VAL A 1 209 ? 11.074 -2.509 13.934 1.00 85.19 209 VAL A O 1
ATOM 1514 N N . VAL A 1 210 ? 13.028 -2.987 14.931 1.00 85.38 210 VAL A N 1
ATOM 1515 C CA . VAL A 1 210 ? 12.827 -4.446 14.919 1.00 85.38 210 VAL A CA 1
ATOM 1516 C C . VAL A 1 210 ? 11.666 -4.828 15.831 1.00 85.38 210 VAL A C 1
ATOM 1518 O O . VAL A 1 210 ? 10.834 -5.648 15.449 1.00 85.38 210 VAL A O 1
ATOM 1521 N N . GLY A 1 211 ? 11.574 -4.192 17.003 1.00 84.31 211 GLY A N 1
ATOM 1522 C CA . GLY A 1 211 ? 10.446 -4.356 17.913 1.00 84.31 211 GLY A CA 1
ATOM 1523 C C . GLY A 1 211 ? 9.115 -4.083 17.217 1.00 84.31 211 GLY A C 1
ATOM 1524 O O . GLY A 1 211 ? 8.241 -4.942 17.242 1.00 84.31 211 GLY A O 1
ATOM 1525 N N . GLU A 1 212 ? 8.992 -2.945 16.533 1.00 86.69 212 GLU A N 1
ATOM 1526 C CA . GLU A 1 212 ? 7.774 -2.564 15.810 1.00 86.69 212 GLU A CA 1
ATOM 1527 C C . GLU A 1 212 ? 7.437 -3.523 14.662 1.00 86.69 212 GLU A C 1
ATOM 1529 O O . GLU A 1 212 ? 6.275 -3.875 14.476 1.00 86.69 212 GLU A O 1
ATOM 1534 N N . ILE A 1 213 ? 8.428 -3.988 13.897 1.00 85.94 213 ILE A N 1
ATOM 1535 C CA . ILE A 1 213 ? 8.194 -4.956 12.813 1.00 85.94 213 ILE A CA 1
ATOM 1536 C C . ILE A 1 213 ? 7.678 -6.290 13.371 1.00 85.94 213 ILE A C 1
ATOM 1538 O O . ILE A 1 213 ? 6.799 -6.907 12.775 1.00 85.94 213 ILE A O 1
ATOM 1542 N N . LEU A 1 214 ? 8.195 -6.749 14.512 1.00 83.31 214 LEU A N 1
ATOM 1543 C CA . LEU A 1 214 ? 7.803 -8.036 15.092 1.00 83.31 214 LEU A CA 1
ATOM 1544 C C . LEU A 1 214 ? 6.463 -7.981 15.837 1.00 83.31 214 LEU A C 1
ATOM 1546 O O . LEU A 1 214 ? 5.756 -8.989 15.900 1.00 83.31 214 LEU A O 1
ATOM 1550 N N . THR A 1 215 ? 6.102 -6.831 16.406 1.00 79.12 215 THR A N 1
ATOM 1551 C CA . THR A 1 215 ? 4.860 -6.667 17.177 1.00 79.12 215 THR A CA 1
ATOM 1552 C C . THR A 1 215 ? 3.697 -6.196 16.306 1.00 79.12 215 THR A C 1
ATOM 1554 O O . THR A 1 215 ? 2.588 -6.729 16.414 1.00 79.12 215 THR A O 1
ATOM 1557 N N . SER A 1 216 ? 3.934 -5.241 15.406 1.00 80.19 216 SER A N 1
ATOM 1558 C CA . SER A 1 216 ? 2.915 -4.678 14.528 1.00 80.19 216 SER A CA 1
ATOM 1559 C C . SER A 1 216 ? 2.869 -5.430 13.204 1.00 80.19 216 SER A C 1
ATOM 1561 O O . SER A 1 216 ? 3.653 -5.203 12.279 1.00 80.19 216 SER A O 1
ATOM 1563 N N . ARG A 1 217 ? 1.857 -6.295 13.068 1.00 79.06 217 ARG A N 1
ATOM 1564 C CA . ARG A 1 217 ? 1.552 -6.980 11.800 1.00 79.06 217 ARG A CA 1
ATOM 1565 C C . ARG A 1 217 ? 1.379 -6.000 10.639 1.00 79.06 217 ARG A C 1
ATOM 1567 O O . ARG A 1 217 ? 1.771 -6.320 9.522 1.00 79.06 217 ARG A O 1
ATOM 1574 N N . MET A 1 218 ? 0.808 -4.824 10.898 1.00 80.31 218 MET A N 1
ATOM 1575 C CA . MET A 1 218 ? 0.647 -3.780 9.889 1.00 80.31 218 MET A CA 1
ATOM 1576 C C . MET A 1 218 ? 2.005 -3.302 9.371 1.00 80.31 218 MET A C 1
ATOM 1578 O O . MET A 1 218 ? 2.205 -3.230 8.161 1.00 80.31 218 MET A O 1
ATOM 1582 N N . THR A 1 219 ? 2.944 -3.025 10.277 1.00 83.12 219 THR A N 1
ATOM 1583 C CA . THR A 1 219 ? 4.290 -2.576 9.914 1.00 83.12 219 THR A CA 1
ATOM 1584 C C . THR A 1 219 ? 5.054 -3.672 9.176 1.00 83.12 219 THR A C 1
ATOM 1586 O O . THR A 1 219 ? 5.676 -3.387 8.157 1.00 83.12 219 THR A O 1
ATOM 1589 N N . ALA A 1 220 ? 4.955 -4.932 9.613 1.00 85.25 220 ALA A N 1
ATOM 1590 C CA . ALA A 1 220 ? 5.565 -6.067 8.915 1.00 85.25 220 ALA A CA 1
ATOM 1591 C C . ALA A 1 220 ? 5.048 -6.223 7.478 1.00 85.25 220 ALA A C 1
ATOM 1593 O O . ALA A 1 220 ? 5.837 -6.305 6.538 1.00 85.25 220 ALA A O 1
ATOM 1594 N N . ILE A 1 221 ? 3.723 -6.232 7.301 1.00 83.06 221 ILE A N 1
ATOM 1595 C CA . ILE A 1 221 ? 3.089 -6.397 5.987 1.00 83.06 221 ILE A CA 1
ATOM 1596 C C . ILE A 1 221 ? 3.394 -5.202 5.087 1.00 83.06 221 ILE A C 1
ATOM 1598 O O . ILE A 1 221 ? 3.696 -5.403 3.917 1.00 83.06 221 ILE A O 1
ATOM 1602 N N . ASN A 1 222 ? 3.371 -3.976 5.619 1.00 86.50 222 ASN A N 1
ATOM 1603 C CA . ASN A 1 222 ? 3.736 -2.792 4.847 1.00 86.50 222 ASN A CA 1
ATOM 1604 C C . ASN A 1 222 ? 5.199 -2.859 4.383 1.00 86.50 222 ASN A C 1
ATOM 1606 O O . ASN A 1 222 ? 5.472 -2.654 3.206 1.00 86.50 222 ASN A O 1
ATOM 1610 N N . SER A 1 223 ? 6.129 -3.208 5.277 1.00 88.75 223 SER A N 1
ATOM 1611 C CA . SER A 1 223 ? 7.548 -3.394 4.944 1.00 88.75 223 SER A CA 1
ATOM 1612 C C . SER A 1 223 ? 7.759 -4.446 3.851 1.00 88.75 223 SER A C 1
ATOM 1614 O O . SER A 1 223 ? 8.446 -4.181 2.867 1.00 88.75 223 SER A O 1
ATOM 1616 N N . LEU A 1 224 ? 7.136 -5.621 3.994 1.00 88.50 224 LEU A N 1
ATOM 1617 C CA . LEU A 1 224 ? 7.212 -6.704 3.007 1.00 88.50 224 LEU A CA 1
ATOM 1618 C C . LEU A 1 224 ? 6.560 -6.321 1.673 1.00 88.50 224 LEU A C 1
ATOM 1620 O O . LEU A 1 224 ? 7.097 -6.632 0.614 1.00 88.50 224 LEU A O 1
ATOM 1624 N N . GLY A 1 225 ? 5.428 -5.618 1.716 1.00 85.69 225 GLY A N 1
ATOM 1625 C CA . GLY A 1 225 ? 4.746 -5.118 0.527 1.00 85.69 225 GLY A CA 1
ATOM 1626 C C . GLY A 1 225 ? 5.609 -4.127 -0.250 1.00 85.69 225 GLY A C 1
ATOM 1627 O O . GLY A 1 225 ? 5.760 -4.276 -1.457 1.00 85.69 225 GLY A O 1
ATOM 1628 N N . MET A 1 226 ? 6.241 -3.167 0.434 1.00 89.06 226 MET A N 1
ATOM 1629 C CA . MET A 1 226 ? 7.132 -2.194 -0.211 1.00 89.06 226 MET A CA 1
ATOM 1630 C C . MET A 1 226 ? 8.384 -2.852 -0.801 1.00 89.06 226 MET A C 1
ATOM 1632 O O . MET A 1 226 ? 8.819 -2.453 -1.877 1.00 89.06 226 MET A O 1
ATOM 1636 N N . LEU A 1 227 ? 8.929 -3.884 -0.144 1.00 90.62 227 LEU A N 1
ATOM 1637 C CA . LEU A 1 227 ? 9.994 -4.719 -0.708 1.00 90.62 227 LEU A CA 1
ATOM 1638 C C . LEU A 1 227 ? 9.545 -5.395 -2.010 1.00 90.62 227 LEU A C 1
ATOM 1640 O O . LEU A 1 227 ? 10.211 -5.257 -3.032 1.00 90.62 227 LEU A O 1
ATOM 1644 N N . GLY A 1 228 ? 8.402 -6.086 -1.989 1.00 87.69 228 GLY A N 1
ATOM 1645 C CA . GLY A 1 228 ? 7.867 -6.776 -3.165 1.00 87.69 228 GLY A CA 1
ATOM 1646 C C . GLY A 1 228 ? 7.563 -5.827 -4.327 1.00 87.69 228 GLY A C 1
ATOM 1647 O O . GLY A 1 228 ? 7.950 -6.107 -5.460 1.00 87.69 228 GLY A O 1
ATOM 1648 N N . ILE A 1 229 ? 6.935 -4.679 -4.045 1.00 86.69 229 ILE A N 1
ATOM 1649 C CA . ILE A 1 229 ? 6.659 -3.635 -5.043 1.00 86.69 229 ILE A CA 1
ATOM 1650 C C . ILE A 1 229 ? 7.967 -3.062 -5.594 1.00 86.69 229 ILE A C 1
ATOM 1652 O O . ILE A 1 229 ? 8.087 -2.902 -6.803 1.00 86.69 229 ILE A O 1
ATOM 1656 N N . GLY A 1 230 ? 8.959 -2.793 -4.741 1.00 89.19 230 GLY A N 1
ATOM 1657 C CA . GLY A 1 230 ? 10.267 -2.300 -5.170 1.00 89.19 230 GLY A CA 1
ATOM 1658 C C . GLY A 1 230 ? 10.986 -3.273 -6.110 1.00 89.19 230 GLY A C 1
ATOM 1659 O O . GLY A 1 230 ? 11.501 -2.852 -7.145 1.00 89.19 230 GLY A O 1
ATOM 1660 N N . ILE A 1 231 ? 10.975 -4.573 -5.793 1.00 88.56 231 ILE A N 1
ATOM 1661 C CA . ILE A 1 231 ? 11.550 -5.622 -6.654 1.00 88.56 231 ILE A CA 1
ATOM 1662 C C . ILE A 1 231 ? 10.814 -5.673 -7.994 1.00 88.56 231 ILE A C 1
ATOM 1664 O O . ILE A 1 231 ? 11.451 -5.632 -9.044 1.00 88.56 231 ILE A O 1
ATOM 1668 N N . ALA A 1 232 ? 9.479 -5.728 -7.970 1.00 84.06 232 ALA A N 1
ATOM 1669 C CA . ALA A 1 232 ? 8.670 -5.760 -9.185 1.00 84.06 232 ALA A CA 1
ATOM 1670 C C . ALA A 1 232 ? 8.917 -4.523 -10.061 1.00 84.06 232 ALA A C 1
ATOM 1672 O O . ALA A 1 232 ? 9.075 -4.650 -11.272 1.00 84.06 232 ALA A O 1
ATOM 1673 N N . PHE A 1 233 ? 9.022 -3.343 -9.448 1.00 84.69 233 PHE A N 1
ATOM 1674 C CA . PHE A 1 233 ? 9.324 -2.103 -10.152 1.00 84.69 233 PHE A CA 1
ATOM 1675 C C . PHE A 1 233 ? 10.695 -2.156 -10.834 1.00 84.69 233 PHE A C 1
ATOM 1677 O O . PHE A 1 233 ? 10.801 -1.813 -12.006 1.00 84.69 233 PHE A O 1
ATOM 1684 N N . ASN A 1 234 ? 11.727 -2.665 -10.156 1.00 86.19 234 ASN A N 1
ATOM 1685 C CA . ASN A 1 234 ? 13.043 -2.856 -10.771 1.00 86.19 234 ASN A CA 1
ATOM 1686 C C . ASN A 1 234 ? 13.016 -3.855 -11.933 1.00 86.19 234 ASN A C 1
ATOM 1688 O O . ASN A 1 234 ? 13.614 -3.584 -12.970 1.00 86.19 234 ASN A O 1
ATOM 1692 N N . LEU A 1 235 ? 12.300 -4.974 -11.794 1.00 83.38 235 LEU A N 1
ATOM 1693 C CA . LEU A 1 235 ? 12.138 -5.947 -12.881 1.00 83.38 235 LEU A CA 1
ATOM 1694 C C . LEU A 1 235 ? 11.446 -5.321 -14.103 1.00 83.38 235 LEU A C 1
ATOM 1696 O O . LEU A 1 235 ? 11.828 -5.601 -15.238 1.00 83.38 235 LEU A O 1
ATOM 1700 N N . MET A 1 236 ? 10.463 -4.440 -13.886 1.00 78.94 236 MET A N 1
ATOM 1701 C CA . MET A 1 236 ? 9.815 -3.694 -14.970 1.00 78.94 236 MET A CA 1
ATOM 1702 C C . MET A 1 236 ? 10.767 -2.693 -15.633 1.00 78.94 236 MET A C 1
ATOM 1704 O O . MET A 1 236 ? 10.821 -2.633 -16.859 1.00 78.94 236 MET A O 1
ATOM 1708 N N . LEU A 1 237 ? 11.542 -1.941 -14.847 1.00 79.69 237 LEU A N 1
ATOM 1709 C CA . LEU A 1 237 ? 12.537 -1.001 -15.375 1.00 79.69 237 LEU A CA 1
ATOM 1710 C C . LEU A 1 237 ? 13.606 -1.714 -16.217 1.00 79.69 237 LEU A C 1
ATOM 1712 O O . LEU A 1 237 ? 13.956 -1.242 -17.298 1.00 79.69 237 LEU A O 1
ATOM 1716 N N . GLN A 1 238 ? 14.064 -2.886 -15.772 1.00 78.12 238 GLN A N 1
ATOM 1717 C CA . GLN A 1 238 ? 14.997 -3.720 -16.531 1.00 78.12 238 GLN A CA 1
ATOM 1718 C C . GLN A 1 238 ? 14.423 -4.195 -17.862 1.00 78.12 238 GLN A C 1
ATOM 1720 O O . GLN A 1 238 ? 15.118 -4.153 -18.875 1.00 78.12 238 GLN A O 1
ATOM 1725 N N . ALA A 1 239 ? 13.155 -4.616 -17.880 1.00 77.19 239 ALA A N 1
ATOM 1726 C CA . ALA A 1 239 ? 12.485 -5.010 -19.117 1.00 77.19 239 ALA A CA 1
ATOM 1727 C C . ALA A 1 239 ? 12.431 -3.861 -20.141 1.00 77.19 239 ALA A C 1
ATOM 1729 O O . ALA A 1 239 ? 12.354 -4.111 -21.340 1.00 77.19 239 ALA A O 1
ATOM 1730 N N . GLN A 1 240 ? 12.514 -2.611 -19.676 1.00 75.19 240 GLN A N 1
ATOM 1731 C CA . GLN A 1 240 ? 12.577 -1.410 -20.508 1.00 75.19 240 GLN A CA 1
ATOM 1732 C C . GLN A 1 240 ? 14.001 -0.888 -20.732 1.00 75.19 240 GLN A C 1
ATOM 1734 O O . GLN A 1 240 ? 14.176 0.239 -21.190 1.00 75.19 240 GLN A O 1
ATOM 1739 N N . SER A 1 241 ? 15.031 -1.683 -20.427 1.00 74.81 241 SER A N 1
ATOM 1740 C CA . SER A 1 241 ? 16.447 -1.305 -20.553 1.00 74.81 241 SER A CA 1
ATOM 1741 C C . SER A 1 241 ? 16.831 -0.023 -19.797 1.00 74.81 241 SER A C 1
ATOM 1743 O O . SER A 1 241 ? 17.825 0.620 -20.126 1.00 74.81 241 SER A O 1
ATOM 1745 N N . VAL A 1 242 ? 16.070 0.347 -18.758 1.00 73.69 242 VAL A N 1
ATOM 1746 C CA . VAL A 1 242 ? 16.420 1.470 -17.884 1.00 73.69 242 VAL A CA 1
ATOM 1747 C C . VAL A 1 242 ? 17.553 1.005 -16.962 1.00 73.69 242 VAL A C 1
ATOM 1749 O O . VAL A 1 242 ? 17.345 0.093 -16.159 1.00 73.69 242 VAL A O 1
ATOM 1752 N N . PRO A 1 243 ? 18.755 1.609 -17.041 1.00 62.31 243 PRO A N 1
ATOM 1753 C CA . PRO A 1 243 ? 19.937 1.106 -16.337 1.00 62.31 243 PRO A CA 1
ATOM 1754 C C . PRO A 1 243 ? 19.861 1.299 -14.817 1.00 62.31 243 PRO A C 1
ATOM 1756 O O . PRO A 1 243 ? 20.579 0.637 -14.068 1.00 62.31 243 PRO A O 1
ATOM 1759 N N . PHE A 1 244 ? 18.992 2.198 -14.344 1.00 68.56 244 PHE A N 1
ATOM 1760 C CA . PHE A 1 244 ? 18.927 2.587 -12.942 1.00 68.56 244 PHE A CA 1
ATOM 1761 C C . PHE A 1 244 ? 17.755 1.936 -12.196 1.00 68.56 244 PHE A C 1
ATOM 1763 O O . PHE A 1 244 ? 16.586 2.122 -12.531 1.00 68.56 244 PHE A O 1
ATOM 1770 N N . MET A 1 245 ? 18.068 1.236 -11.107 1.00 74.81 245 MET A N 1
ATOM 1771 C CA . MET A 1 245 ? 17.098 0.525 -10.275 1.00 74.81 245 MET A CA 1
ATOM 1772 C C . MET A 1 245 ? 16.505 1.423 -9.180 1.00 74.81 245 MET A C 1
ATOM 1774 O O . MET A 1 245 ? 16.972 1.424 -8.046 1.00 74.81 245 MET A O 1
ATOM 1778 N N . LEU A 1 246 ? 15.465 2.200 -9.501 1.00 84.88 246 LEU A N 1
ATOM 1779 C CA . LEU A 1 246 ? 14.809 3.129 -8.558 1.00 84.88 246 LEU A CA 1
ATOM 1780 C C . LEU A 1 246 ? 13.870 2.454 -7.539 1.00 84.88 246 LEU A C 1
ATOM 1782 O O . LEU A 1 246 ? 13.365 3.117 -6.630 1.00 84.88 246 LEU A O 1
ATOM 1786 N N . GLY A 1 247 ? 13.620 1.150 -7.655 1.00 84.94 247 GLY A N 1
ATOM 1787 C CA . GLY A 1 247 ? 12.638 0.419 -6.849 1.00 84.94 247 GLY A CA 1
ATOM 1788 C C . GLY A 1 247 ? 12.879 0.480 -5.345 1.00 84.94 247 GLY A C 1
ATOM 1789 O O . GLY A 1 247 ? 11.925 0.427 -4.569 1.00 84.94 247 GLY A O 1
ATOM 1790 N N . PHE A 1 248 ? 14.123 0.676 -4.901 1.00 87.50 248 PHE A N 1
ATOM 1791 C CA . PHE A 1 248 ? 14.419 0.793 -3.473 1.00 87.50 248 PHE A CA 1
ATOM 1792 C C . PHE A 1 248 ? 13.815 2.052 -2.829 1.00 87.50 248 PHE A C 1
ATOM 1794 O O . PHE A 1 248 ? 13.555 2.056 -1.628 1.00 87.50 248 PHE A O 1
ATOM 1801 N N . ILE A 1 249 ? 13.517 3.101 -3.604 1.00 90.50 249 ILE A N 1
ATOM 1802 C CA . ILE A 1 249 ? 12.902 4.343 -3.100 1.00 90.50 249 ILE A CA 1
ATOM 1803 C C . ILE A 1 249 ? 11.496 4.083 -2.543 1.00 90.50 249 ILE A C 1
ATOM 1805 O O . ILE A 1 249 ?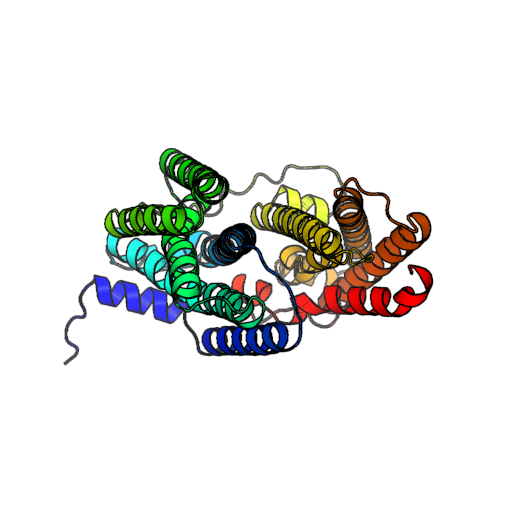 11.055 4.764 -1.607 1.00 90.50 249 ILE A O 1
ATOM 1809 N N . VAL A 1 250 ? 10.810 3.067 -3.077 1.00 89.56 250 VAL A N 1
ATOM 1810 C CA . VAL A 1 250 ? 9.492 2.618 -2.607 1.00 89.56 250 VAL A CA 1
ATOM 1811 C C . VAL A 1 250 ? 9.567 2.156 -1.151 1.00 89.56 250 VAL A C 1
ATOM 1813 O O . VAL A 1 250 ? 8.692 2.484 -0.352 1.00 89.56 250 VAL A O 1
ATOM 1816 N N . VAL A 1 251 ? 10.656 1.487 -0.759 1.00 89.81 251 VAL A N 1
ATOM 1817 C CA . VAL A 1 251 ? 10.886 1.054 0.629 1.00 89.81 251 VAL A CA 1
ATOM 1818 C C . VAL A 1 251 ? 10.910 2.246 1.585 1.00 89.81 251 VAL A C 1
ATOM 1820 O O . VAL A 1 251 ? 10.394 2.155 2.699 1.00 89.81 251 VAL A O 1
ATOM 1823 N N . PHE A 1 252 ? 11.447 3.389 1.160 1.00 91.31 252 PHE A N 1
ATOM 1824 C CA . PHE A 1 252 ? 11.553 4.575 2.012 1.00 91.31 252 PHE A CA 1
ATOM 1825 C C . PHE A 1 252 ? 10.202 5.255 2.272 1.00 91.31 252 PHE A C 1
ATOM 1827 O O . PHE A 1 252 ? 10.104 6.085 3.176 1.00 91.31 252 PHE A O 1
ATOM 1834 N N . GLN A 1 253 ? 9.136 4.855 1.567 1.00 87.88 253 GLN A N 1
ATOM 1835 C CA . GLN A 1 253 ? 7.762 5.295 1.835 1.00 87.88 253 GLN A CA 1
ATOM 1836 C C . GLN A 1 253 ? 7.117 4.553 3.016 1.00 87.88 253 GLN A C 1
ATOM 1838 O O . GLN A 1 253 ? 5.911 4.693 3.246 1.00 87.88 253 GLN A O 1
ATOM 1843 N N . ASN A 1 254 ? 7.887 3.763 3.777 1.00 86.12 254 ASN A N 1
ATOM 1844 C CA . ASN A 1 254 ? 7.401 2.968 4.899 1.00 86.12 254 ASN A CA 1
ATOM 1845 C C . ASN A 1 254 ? 6.829 3.845 6.022 1.00 86.12 254 ASN A C 1
ATOM 1847 O O . ASN A 1 254 ? 7.486 4.210 6.996 1.00 86.12 254 ASN A O 1
ATOM 1851 N N . THR A 1 255 ? 5.561 4.204 5.857 1.00 82.81 255 THR A N 1
ATOM 1852 C CA . THR A 1 255 ? 4.911 5.240 6.651 1.00 82.81 255 THR A CA 1
ATOM 1853 C C . THR A 1 255 ? 4.761 4.854 8.124 1.00 82.81 255 THR A C 1
ATOM 1855 O O . THR A 1 255 ? 5.008 5.728 8.954 1.00 82.81 255 THR A O 1
ATOM 1858 N N . PRO A 1 256 ? 4.430 3.596 8.490 1.00 84.00 256 PRO A N 1
ATOM 1859 C CA . PRO A 1 256 ? 4.403 3.166 9.889 1.00 84.00 256 PRO A CA 1
ATOM 1860 C C . PRO A 1 256 ? 5.728 3.383 10.631 1.00 84.00 256 PRO A C 1
ATOM 1862 O O . PRO A 1 256 ? 5.696 3.798 11.789 1.00 84.00 256 PRO A O 1
ATOM 1865 N N . LEU A 1 257 ? 6.871 3.151 9.968 1.00 87.00 257 LEU A N 1
ATOM 1866 C CA . LEU A 1 257 ? 8.202 3.373 10.544 1.00 87.00 257 LEU A CA 1
ATOM 1867 C C . LEU A 1 257 ? 8.588 4.854 10.528 1.00 87.00 257 LEU A C 1
ATOM 1869 O O . LEU A 1 257 ? 8.992 5.391 11.554 1.00 87.00 257 LEU A O 1
ATOM 1873 N N . ASN A 1 258 ? 8.379 5.550 9.408 1.00 89.38 258 ASN A N 1
ATOM 1874 C CA . ASN A 1 258 ? 8.635 6.992 9.315 1.00 89.38 258 ASN A CA 1
ATOM 1875 C C . ASN A 1 258 ? 7.774 7.815 10.281 1.00 89.38 258 ASN A C 1
ATOM 1877 O O . ASN A 1 258 ? 8.112 8.958 10.569 1.00 89.38 258 ASN A O 1
ATOM 1881 N N . SER A 1 259 ? 6.652 7.248 10.738 1.00 86.50 259 SER A N 1
ATOM 1882 C CA . SER A 1 259 ? 5.701 7.888 11.643 1.00 86.50 259 SER A CA 1
ATOM 1883 C C . SER A 1 259 ? 5.691 7.308 13.063 1.00 86.50 259 SER A C 1
ATOM 1885 O O . SER A 1 259 ? 4.692 7.456 13.770 1.00 86.50 259 SER A O 1
ATOM 1887 N N . TYR A 1 260 ? 6.747 6.592 13.469 1.00 87.56 260 TYR A N 1
ATOM 1888 C CA . TYR A 1 260 ? 6.741 5.771 14.687 1.00 87.56 260 TYR A CA 1
ATOM 1889 C C . TYR A 1 260 ? 6.369 6.564 15.951 1.00 87.56 260 TYR A C 1
ATOM 1891 O O . TYR A 1 260 ? 5.423 6.206 16.652 1.00 87.56 260 TYR A O 1
ATOM 1899 N N . PHE A 1 261 ? 7.054 7.675 16.234 1.00 86.25 261 PHE A N 1
ATOM 1900 C CA . PHE A 1 261 ? 6.798 8.445 17.458 1.00 86.25 261 PHE A CA 1
ATOM 1901 C C . PHE A 1 261 ? 5.454 9.174 17.427 1.00 86.25 261 PHE A C 1
ATOM 1903 O O . PHE A 1 261 ? 4.772 9.242 18.446 1.00 86.25 261 PHE A O 1
ATOM 1910 N N . SER A 1 262 ? 5.010 9.624 16.255 1.00 84.94 262 SER A N 1
ATOM 1911 C CA . SER A 1 262 ? 3.679 10.211 16.093 1.00 84.94 262 SER A CA 1
ATOM 1912 C C . SER A 1 262 ? 2.541 9.204 16.319 1.00 84.94 262 SER A C 1
ATOM 1914 O O . SER A 1 262 ? 1.447 9.608 16.707 1.00 84.94 262 SER A O 1
ATOM 1916 N N . ARG A 1 263 ? 2.780 7.898 16.114 1.00 84.19 263 ARG A N 1
ATOM 1917 C CA . ARG A 1 263 ? 1.835 6.811 16.454 1.00 84.19 263 ARG A CA 1
ATOM 1918 C C . ARG A 1 263 ? 1.876 6.439 17.941 1.00 84.19 263 ARG A C 1
ATOM 1920 O O . ARG A 1 263 ? 0.880 5.955 18.473 1.00 84.19 263 ARG A O 1
ATOM 1927 N N . HIS A 1 264 ? 2.996 6.696 18.615 1.00 82.88 264 HIS A N 1
ATOM 1928 C CA . HIS A 1 264 ? 3.217 6.381 20.028 1.00 82.88 264 HIS A CA 1
ATOM 1929 C C . HIS A 1 264 ? 3.466 7.654 20.856 1.00 82.88 264 HIS A C 1
ATOM 1931 O O . HIS A 1 264 ? 4.603 7.920 21.263 1.00 82.88 264 HIS A O 1
ATOM 1937 N N . PRO A 1 265 ? 2.409 8.437 21.156 1.00 81.12 265 PRO A N 1
ATOM 1938 C CA . PRO A 1 265 ? 2.541 9.735 21.820 1.00 81.12 265 PRO A CA 1
ATOM 1939 C C . PRO A 1 265 ? 3.164 9.637 23.218 1.00 81.12 265 PRO A C 1
ATOM 1941 O O . PRO A 1 265 ? 3.865 10.551 23.640 1.00 81.12 265 PRO A O 1
ATOM 1944 N N . SER A 1 266 ? 2.981 8.516 23.922 1.00 82.19 266 SER A N 1
ATOM 1945 C CA . SER A 1 266 ? 3.632 8.259 25.211 1.00 82.19 266 SER A CA 1
ATOM 1946 C C . SER A 1 266 ? 5.155 8.145 25.081 1.00 82.19 266 SER A C 1
ATOM 1948 O O . SER A 1 266 ? 5.890 8.717 25.882 1.00 82.19 266 SER A O 1
ATOM 1950 N N . THR A 1 267 ? 5.648 7.458 24.048 1.00 83.38 267 THR A N 1
ATOM 1951 C CA . THR A 1 267 ? 7.085 7.359 23.752 1.00 83.38 267 THR A CA 1
ATOM 1952 C C . THR A 1 267 ? 7.646 8.697 23.282 1.00 83.38 267 THR A C 1
ATOM 1954 O O . THR A 1 267 ? 8.740 9.079 23.697 1.00 83.38 267 THR A O 1
ATOM 1957 N N . LEU A 1 268 ? 6.890 9.430 22.460 1.00 84.12 268 LEU A N 1
ATOM 1958 C CA . LEU A 1 268 ? 7.262 10.777 22.036 1.00 84.12 268 LEU A CA 1
ATOM 1959 C C . LEU A 1 268 ? 7.401 11.717 23.240 1.00 84.12 268 LEU A C 1
ATOM 1961 O O . LEU A 1 268 ? 8.411 12.411 23.341 1.00 84.12 268 LEU A O 1
ATOM 1965 N N . LEU A 1 269 ? 6.451 11.680 24.183 1.00 85.06 269 LEU A N 1
ATOM 1966 C CA . LEU A 1 269 ? 6.494 12.485 25.403 1.00 85.06 269 LEU A CA 1
ATOM 1967 C C . LEU A 1 269 ? 7.791 12.228 26.176 1.00 85.06 269 LEU A C 1
ATOM 1969 O O . LEU A 1 269 ? 8.525 13.176 26.440 1.00 85.06 269 LEU A O 1
ATOM 1973 N N . VAL A 1 270 ? 8.132 10.960 26.432 1.00 84.94 270 VAL A N 1
ATOM 1974 C CA . VAL A 1 270 ? 9.383 10.577 27.114 1.00 84.94 270 VAL A CA 1
ATOM 1975 C C . VAL A 1 270 ? 10.617 11.106 26.379 1.00 84.94 270 VAL A C 1
ATOM 1977 O O . VAL A 1 270 ? 11.530 11.630 27.011 1.00 84.94 270 VAL A O 1
ATOM 1980 N N . ILE A 1 271 ? 10.653 11.021 25.047 1.00 85.25 271 ILE A N 1
ATOM 1981 C CA . ILE A 1 271 ? 11.789 11.514 24.250 1.00 85.25 271 ILE A CA 1
ATOM 1982 C C . ILE A 1 271 ? 11.908 13.039 24.290 1.00 85.25 271 ILE A C 1
ATOM 1984 O O . ILE A 1 271 ? 13.009 13.587 24.197 1.00 85.25 271 ILE A O 1
ATOM 1988 N N . THR A 1 272 ? 10.783 13.738 24.405 1.00 82.38 272 THR A N 1
ATOM 1989 C CA . THR A 1 272 ? 10.769 15.201 24.483 1.00 82.38 272 THR A CA 1
ATOM 1990 C C . THR A 1 272 ? 11.099 15.735 25.872 1.00 82.38 272 THR A C 1
ATOM 1992 O O . THR A 1 272 ? 11.722 16.791 25.952 1.00 82.38 272 THR A O 1
ATOM 1995 N N . THR A 1 273 ? 10.732 15.024 26.942 1.00 85.44 273 THR A N 1
ATOM 1996 C CA . THR A 1 273 ? 10.841 15.522 28.322 1.00 85.44 273 THR A CA 1
ATOM 1997 C C . THR A 1 273 ? 12.052 14.987 29.080 1.00 85.44 273 THR A C 1
ATOM 1999 O O . THR A 1 273 ? 12.575 15.688 29.945 1.00 85.44 273 THR A O 1
ATOM 2002 N N . ALA A 1 274 ? 12.530 13.776 28.780 1.00 85.06 274 ALA A N 1
ATOM 2003 C CA . ALA A 1 274 ? 13.629 13.178 29.528 1.00 85.06 274 ALA A CA 1
ATOM 2004 C C . ALA A 1 274 ? 15.009 13.679 29.046 1.00 85.06 274 ALA A C 1
ATOM 2006 O O . ALA A 1 274 ? 15.279 13.737 27.838 1.00 85.06 274 ALA A O 1
ATOM 2007 N N . PRO A 1 275 ? 15.937 13.990 29.972 1.00 77.25 275 PRO A N 1
ATOM 2008 C CA . PRO A 1 275 ? 17.290 14.398 29.616 1.00 77.25 275 PRO A CA 1
ATOM 2009 C C . PRO A 1 275 ? 18.008 13.277 28.851 1.00 77.25 275 PRO A C 1
ATOM 2011 O O . PRO A 1 275 ? 17.880 12.098 29.173 1.00 77.25 275 PRO A O 1
ATOM 2014 N N . ARG A 1 276 ? 18.782 13.647 27.820 1.00 81.94 276 ARG A N 1
ATOM 2015 C CA . ARG A 1 276 ? 19.522 12.728 26.921 1.00 81.94 276 ARG A CA 1
ATOM 2016 C C . ARG A 1 276 ? 18.664 11.773 26.077 1.00 81.94 276 ARG A C 1
ATOM 2018 O O . ARG A 1 276 ? 19.224 10.977 25.324 1.00 81.94 276 ARG A O 1
ATOM 2025 N N . ALA A 1 277 ? 17.337 11.885 26.098 1.00 78.81 277 ALA A N 1
ATOM 2026 C CA . ALA A 1 277 ? 16.474 11.011 25.304 1.00 78.81 277 ALA A CA 1
ATOM 2027 C C . ALA A 1 277 ? 16.559 11.256 23.780 1.00 78.81 277 ALA A C 1
ATOM 2029 O O . ALA A 1 277 ? 16.133 10.413 22.991 1.00 78.81 277 ALA A O 1
ATOM 2030 N N . TRP A 1 278 ? 17.217 12.338 23.346 1.00 79.19 278 TRP A N 1
ATOM 2031 C CA . TRP A 1 278 ? 17.628 12.542 21.950 1.00 79.19 278 TRP A CA 1
ATOM 2032 C C . TRP A 1 278 ? 18.564 11.433 21.428 1.00 79.19 278 TRP A C 1
ATOM 2034 O O . TRP A 1 278 ? 18.546 11.135 20.236 1.00 79.19 278 TRP A O 1
ATOM 2044 N N . LEU A 1 279 ? 19.322 10.754 22.301 1.00 85.25 279 LEU A N 1
ATOM 2045 C CA . LEU A 1 279 ? 20.126 9.584 21.921 1.00 85.25 279 LEU A CA 1
ATOM 2046 C C . LEU A 1 279 ? 19.248 8.410 21.473 1.00 85.25 279 LEU A C 1
ATOM 2048 O O . LEU A 1 279 ? 19.635 7.650 20.590 1.00 85.25 279 LEU A O 1
ATOM 2052 N N . THR A 1 280 ? 18.053 8.264 22.048 1.00 86.19 280 THR A N 1
ATOM 2053 C CA . THR A 1 280 ? 17.078 7.249 21.630 1.00 86.19 280 THR A CA 1
ATOM 2054 C C . THR A 1 280 ? 16.547 7.549 20.234 1.00 86.19 280 THR A C 1
ATOM 2056 O O . THR A 1 280 ? 16.393 6.632 19.430 1.00 86.19 280 THR A O 1
ATOM 2059 N N . LEU A 1 281 ? 16.332 8.830 19.918 1.00 86.81 281 LEU A N 1
ATOM 2060 C CA . LEU A 1 281 ? 15.953 9.269 18.579 1.00 86.81 281 LEU A CA 1
ATOM 2061 C C . LEU A 1 281 ? 17.064 8.973 17.556 1.00 86.81 281 LEU A C 1
ATOM 2063 O O . LEU A 1 281 ? 16.775 8.432 16.493 1.00 86.81 281 LEU A O 1
ATOM 2067 N N . LEU A 1 282 ? 18.331 9.237 17.896 1.00 89.00 282 LEU A N 1
ATOM 2068 C CA . LEU A 1 282 ? 19.461 8.879 17.031 1.00 89.00 282 LEU A CA 1
ATOM 2069 C C . LEU A 1 282 ? 19.604 7.369 16.832 1.00 89.00 282 LEU A C 1
ATOM 2071 O O . LEU A 1 282 ? 19.811 6.922 15.708 1.00 89.00 282 LEU A O 1
ATOM 2075 N N . ARG A 1 283 ? 19.461 6.575 17.900 1.00 90.06 283 ARG A N 1
ATOM 2076 C CA . ARG A 1 283 ? 19.461 5.105 17.811 1.00 90.06 283 ARG A CA 1
ATOM 2077 C C . ARG A 1 283 ? 18.314 4.598 16.942 1.00 90.06 283 ARG A C 1
ATOM 2079 O O . ARG A 1 283 ? 18.480 3.647 16.189 1.00 90.06 283 ARG A O 1
ATOM 2086 N N . PHE A 1 284 ? 17.148 5.231 17.023 1.00 89.81 284 PHE A N 1
ATOM 2087 C CA . PHE A 1 284 ? 16.042 4.928 16.124 1.00 89.81 284 PHE A CA 1
ATOM 2088 C C . PHE A 1 284 ? 16.403 5.250 14.668 1.00 89.81 284 PHE A C 1
ATOM 2090 O O . PHE A 1 284 ? 16.240 4.391 13.806 1.00 89.81 284 PHE A O 1
ATOM 2097 N N . GLY A 1 285 ? 16.950 6.441 14.403 1.00 91.44 285 GLY A N 1
ATOM 2098 C CA . GLY A 1 285 ? 17.393 6.849 13.069 1.00 91.44 285 GLY A CA 1
ATOM 2099 C C . GLY A 1 285 ? 18.467 5.929 12.480 1.00 91.44 285 GLY A C 1
ATOM 2100 O O . GLY A 1 285 ? 18.393 5.586 11.300 1.00 91.44 285 GLY A O 1
ATOM 2101 N N . SER A 1 286 ? 19.421 5.460 13.292 1.00 92.19 286 SER A N 1
ATOM 2102 C CA . SER A 1 286 ? 20.455 4.518 12.849 1.00 92.19 286 SER A CA 1
ATOM 2103 C C . SER A 1 286 ? 19.884 3.131 12.552 1.00 92.19 286 SER A C 1
ATOM 2105 O O . SER A 1 286 ? 20.186 2.560 11.507 1.00 92.19 286 SER A O 1
ATOM 2107 N N . HIS A 1 287 ? 19.002 2.603 13.403 1.00 93.94 287 HIS A N 1
ATOM 2108 C CA . HIS A 1 287 ? 18.321 1.336 13.130 1.00 93.94 287 HIS A CA 1
ATOM 2109 C C . HIS A 1 287 ? 17.426 1.420 11.888 1.00 93.94 287 HIS A C 1
ATOM 2111 O O . HIS A 1 287 ? 17.366 0.466 11.113 1.00 93.94 287 HIS A O 1
ATOM 2117 N N . LEU A 1 288 ? 16.765 2.561 11.674 1.00 93.56 288 LEU A N 1
ATOM 2118 C CA . LEU A 1 288 ? 15.965 2.808 10.479 1.00 93.56 288 LEU A CA 1
ATOM 2119 C C . LEU A 1 288 ? 16.848 2.877 9.226 1.00 93.56 288 LEU A C 1
ATOM 2121 O O . LEU A 1 288 ? 16.490 2.286 8.212 1.00 93.56 288 LEU A O 1
ATOM 2125 N N . ALA A 1 289 ? 18.021 3.516 9.309 1.00 95.06 289 ALA A N 1
ATOM 2126 C CA . ALA A 1 289 ? 19.002 3.534 8.223 1.00 95.06 289 ALA A CA 1
ATOM 2127 C C . ALA A 1 289 ? 19.459 2.116 7.859 1.00 95.06 289 ALA A C 1
ATOM 2129 O O . ALA A 1 289 ? 19.428 1.751 6.690 1.00 95.06 289 ALA A O 1
ATOM 2130 N N . VAL A 1 290 ? 19.829 1.294 8.850 1.00 94.62 290 VAL A N 1
ATOM 2131 C CA . VAL A 1 290 ? 20.249 -0.102 8.628 1.00 94.62 290 VAL A CA 1
ATOM 2132 C C . VAL A 1 290 ? 19.132 -0.910 7.971 1.00 94.62 290 VAL A C 1
ATOM 2134 O O . VAL A 1 290 ? 19.376 -1.619 6.998 1.00 94.62 290 VAL A O 1
ATOM 2137 N N . PHE A 1 291 ? 17.898 -0.773 8.459 1.00 94.00 291 PHE A N 1
ATOM 2138 C CA . PHE A 1 291 ? 16.736 -1.423 7.858 1.00 94.00 291 PHE A CA 1
ATOM 2139 C C . PHE A 1 291 ? 16.539 -1.006 6.391 1.00 94.00 291 PHE A C 1
ATOM 2141 O O . PHE A 1 291 ? 16.340 -1.864 5.529 1.00 94.00 291 PHE A O 1
ATOM 2148 N N . TYR A 1 292 ? 16.643 0.292 6.097 1.00 95.00 292 TYR A N 1
ATOM 2149 C CA . TYR A 1 292 ? 16.547 0.831 4.743 1.00 95.00 292 TYR A CA 1
ATOM 2150 C C . TYR A 1 292 ? 17.671 0.364 3.828 1.00 95.00 292 TYR A C 1
ATOM 2152 O O . TYR A 1 292 ? 17.366 -0.056 2.716 1.00 95.00 292 TYR A O 1
ATOM 2160 N N . VAL A 1 293 ? 18.917 0.318 4.301 1.00 95.75 293 VAL A N 1
ATOM 2161 C CA . VAL A 1 293 ? 20.038 -0.240 3.534 1.00 95.75 293 VAL A CA 1
ATOM 2162 C C . VAL A 1 293 ? 19.780 -1.703 3.196 1.00 95.75 293 VAL A C 1
ATOM 2164 O O . VAL A 1 293 ? 19.859 -2.069 2.030 1.00 95.75 293 VAL A O 1
ATOM 2167 N N . LEU A 1 294 ? 19.426 -2.536 4.179 1.00 94.12 294 LEU A N 1
ATOM 2168 C CA . LEU A 1 294 ? 19.167 -3.961 3.947 1.00 94.12 294 LEU A CA 1
ATOM 2169 C C . LEU A 1 294 ? 18.058 -4.168 2.914 1.00 94.12 294 LEU A C 1
ATOM 2171 O O . LEU A 1 294 ? 18.220 -4.929 1.964 1.00 94.12 294 LEU A O 1
ATOM 2175 N N . CYS A 1 295 ? 16.945 -3.455 3.071 1.00 92.19 295 CYS A N 1
ATOM 2176 C CA . CYS A 1 295 ? 15.825 -3.563 2.151 1.00 92.19 295 CYS A CA 1
ATOM 2177 C C . CYS A 1 295 ? 16.166 -3.044 0.751 1.00 92.19 295 CYS A C 1
ATOM 2179 O O . CYS A 1 295 ? 15.803 -3.673 -0.238 1.00 92.19 295 CYS A O 1
ATOM 2181 N N . ALA A 1 296 ? 16.877 -1.923 0.657 1.00 91.62 296 ALA A N 1
ATOM 2182 C CA . ALA A 1 296 ? 17.291 -1.347 -0.612 1.00 91.62 296 ALA A CA 1
ATOM 2183 C C . ALA A 1 296 ? 18.292 -2.245 -1.348 1.00 91.62 296 ALA A C 1
ATOM 2185 O O . ALA A 1 296 ? 18.159 -2.445 -2.550 1.00 91.62 296 ALA A O 1
ATOM 2186 N N . VAL A 1 297 ? 19.242 -2.848 -0.630 1.00 90.81 297 VAL A N 1
ATOM 2187 C CA . VAL A 1 297 ? 20.171 -3.842 -1.182 1.00 90.81 297 VAL A CA 1
ATOM 2188 C C . VAL A 1 297 ? 19.406 -5.056 -1.705 1.00 90.81 297 VAL A C 1
ATOM 2190 O O . VAL A 1 297 ? 19.639 -5.463 -2.837 1.00 90.81 297 VAL A O 1
ATOM 2193 N N . LEU A 1 298 ? 18.455 -5.599 -0.937 1.00 90.88 298 LEU A N 1
ATOM 2194 C CA . LEU A 1 298 ? 17.618 -6.713 -1.396 1.00 90.88 298 LEU A CA 1
ATOM 2195 C C . LEU A 1 298 ? 16.823 -6.349 -2.654 1.00 90.88 298 LEU A C 1
ATOM 2197 O O . LEU A 1 298 ? 16.800 -7.124 -3.601 1.00 90.88 298 LEU A O 1
ATOM 2201 N N . VAL A 1 299 ? 16.204 -5.168 -2.691 1.00 90.00 299 VAL A N 1
ATOM 2202 C CA . VAL A 1 299 ? 15.418 -4.702 -3.845 1.00 90.00 299 VAL A CA 1
ATOM 2203 C C . VAL A 1 299 ? 16.280 -4.515 -5.094 1.00 90.00 299 VAL A C 1
ATOM 2205 O O . VAL A 1 299 ? 15.828 -4.818 -6.198 1.00 90.00 299 VAL A O 1
ATOM 2208 N N . THR A 1 300 ? 17.509 -4.033 -4.934 1.00 86.62 300 THR A N 1
ATOM 2209 C CA . THR A 1 300 ? 18.434 -3.789 -6.049 1.00 86.62 300 THR A CA 1
ATOM 2210 C C . THR A 1 300 ? 19.152 -5.055 -6.515 1.00 86.62 300 THR A C 1
ATOM 2212 O O . THR A 1 300 ? 19.476 -5.159 -7.690 1.00 86.62 300 THR A O 1
ATOM 2215 N N . LEU A 1 301 ? 19.402 -6.026 -5.632 1.00 82.88 301 LEU A N 1
ATOM 2216 C CA . LEU A 1 301 ? 20.096 -7.275 -5.980 1.00 82.88 301 LEU A CA 1
ATOM 2217 C C . LEU A 1 301 ? 19.156 -8.435 -6.334 1.00 82.88 301 LEU A C 1
ATOM 2219 O O . LEU A 1 301 ? 19.602 -9.404 -6.939 1.00 82.88 301 LEU A O 1
ATOM 2223 N N . ALA A 1 302 ? 17.877 -8.377 -5.951 1.00 81.56 302 ALA A N 1
ATOM 2224 C CA . ALA A 1 302 ? 16.897 -9.408 -6.303 1.00 81.56 302 ALA A CA 1
ATOM 2225 C C . ALA A 1 302 ? 16.724 -9.609 -7.822 1.00 81.56 302 ALA A C 1
ATOM 2227 O O . ALA A 1 302 ? 16.539 -10.752 -8.246 1.00 81.56 302 ALA A O 1
ATOM 2228 N N . PRO A 1 303 ? 16.780 -8.560 -8.662 1.00 73.81 303 PRO A N 1
ATOM 2229 C CA . PRO A 1 303 ? 16.883 -8.740 -10.098 1.00 73.81 303 PRO A CA 1
ATOM 2230 C C . PRO A 1 303 ? 18.234 -9.390 -10.438 1.00 73.81 303 PRO A C 1
ATOM 2232 O O . PRO A 1 303 ? 19.280 -8.770 -10.291 1.00 73.81 303 PRO A O 1
ATOM 2235 N N . MET A 1 304 ? 18.223 -10.640 -10.907 1.00 64.25 304 MET A N 1
ATOM 2236 C CA . MET A 1 304 ? 19.413 -11.488 -11.143 1.00 64.25 304 MET A CA 1
A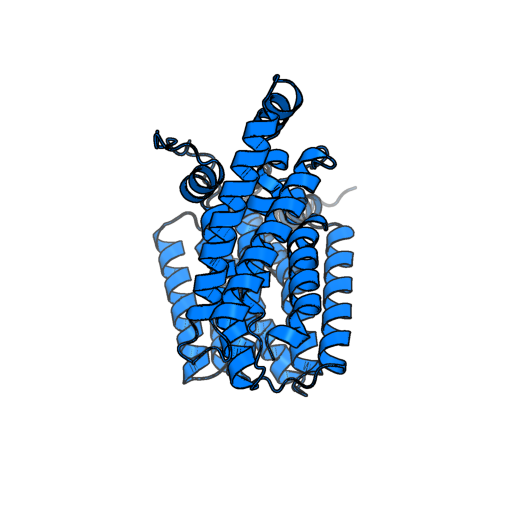TOM 2237 C C . MET A 1 304 ? 20.341 -11.018 -12.290 1.00 64.25 304 MET A C 1
ATOM 2239 O O . MET A 1 304 ? 21.162 -11.792 -12.779 1.00 64.25 304 MET A O 1
ATOM 2243 N N . GLN A 1 305 ? 20.211 -9.776 -12.756 1.00 67.62 305 GLN A N 1
ATOM 2244 C CA . GLN A 1 305 ? 21.074 -9.197 -13.786 1.00 67.62 305 GLN A CA 1
ATOM 2245 C C . GLN A 1 305 ? 22.207 -8.392 -13.149 1.00 67.62 305 GLN A C 1
ATOM 2247 O O . GLN A 1 305 ? 22.045 -7.783 -12.092 1.00 67.62 305 GLN A O 1
ATOM 2252 N N . ALA A 1 306 ? 23.362 -8.371 -13.815 1.00 63.47 306 ALA A N 1
ATOM 2253 C CA . ALA A 1 306 ? 24.510 -7.608 -13.354 1.00 63.47 306 ALA A CA 1
ATOM 2254 C C . ALA A 1 306 ? 24.171 -6.109 -13.295 1.00 63.47 306 ALA A C 1
ATOM 2256 O O . ALA A 1 306 ? 23.868 -5.487 -14.311 1.00 63.47 306 ALA A O 1
ATOM 2257 N N . VAL A 1 307 ? 24.241 -5.529 -12.095 1.00 70.69 307 VAL A N 1
ATOM 2258 C CA . VAL A 1 307 ? 24.222 -4.074 -11.911 1.00 70.69 307 VAL A CA 1
ATOM 2259 C C . VAL A 1 307 ? 25.491 -3.514 -12.574 1.00 70.69 307 VAL A C 1
ATOM 2261 O O . VAL A 1 307 ? 26.572 -3.983 -12.211 1.00 70.69 307 VAL A O 1
ATOM 2264 N N . PRO A 1 308 ? 25.407 -2.532 -13.496 1.00 69.56 308 PRO A N 1
ATOM 2265 C CA . PRO A 1 308 ? 26.567 -2.046 -14.258 1.00 69.56 308 PRO A CA 1
ATOM 2266 C C . PRO A 1 308 ? 27.733 -1.596 -13.364 1.00 69.56 308 PRO A C 1
ATOM 2268 O O . PRO A 1 308 ? 28.885 -1.976 -13.572 1.00 69.56 308 PRO A O 1
ATOM 2271 N N . HIS A 1 309 ? 27.416 -0.859 -12.294 1.00 78.81 309 HIS A N 1
ATOM 2272 C CA . HIS A 1 309 ? 28.383 -0.355 -11.321 1.00 78.81 309 HIS A CA 1
ATOM 2273 C C . HIS A 1 309 ? 27.956 -0.712 -9.889 1.00 78.81 309 HIS A C 1
ATOM 2275 O O . HIS A 1 309 ? 27.407 0.129 -9.168 1.00 78.81 309 HIS A O 1
ATOM 2281 N N . PRO A 1 310 ? 28.208 -1.951 -9.423 1.00 79.88 310 PRO A N 1
ATOM 2282 C CA . PRO A 1 310 ? 27.646 -2.441 -8.165 1.00 79.88 310 PRO A CA 1
ATOM 2283 C C . PRO A 1 310 ? 28.188 -1.672 -6.955 1.00 79.88 310 PRO A C 1
ATOM 2285 O O . PRO A 1 310 ? 27.440 -1.363 -6.034 1.00 79.88 310 PRO A O 1
ATOM 2288 N N . ARG A 1 311 ? 29.471 -1.282 -6.971 1.00 85.25 311 ARG A N 1
ATOM 2289 C CA . ARG A 1 311 ? 30.088 -0.511 -5.878 1.00 85.25 311 ARG A CA 1
ATOM 2290 C C . ARG A 1 311 ? 29.490 0.892 -5.757 1.00 85.25 311 ARG A C 1
ATOM 2292 O O . ARG A 1 311 ? 29.086 1.276 -4.666 1.00 85.25 311 ARG A O 1
ATOM 2299 N N . ALA A 1 312 ? 29.399 1.626 -6.867 1.00 84.56 312 ALA A N 1
ATOM 2300 C CA . ALA A 1 312 ? 28.807 2.964 -6.887 1.00 84.56 312 ALA A CA 1
ATOM 2301 C C . ALA A 1 312 ? 27.326 2.914 -6.479 1.00 84.56 312 ALA A C 1
ATOM 2303 O O . ALA A 1 312 ? 26.889 3.686 -5.629 1.00 84.56 312 ALA A O 1
ATOM 2304 N N . THR A 1 313 ? 26.584 1.926 -6.985 1.00 85.12 313 THR A N 1
ATOM 2305 C CA . THR A 1 313 ? 25.171 1.713 -6.638 1.00 85.12 313 THR A CA 1
ATOM 2306 C C . THR A 1 313 ? 24.983 1.445 -5.143 1.00 85.12 313 THR A C 1
ATOM 2308 O O . THR A 1 313 ? 24.113 2.047 -4.517 1.00 85.12 313 THR A O 1
ATOM 2311 N N . LEU A 1 314 ? 25.822 0.598 -4.535 1.00 88.12 314 LEU A N 1
ATOM 2312 C CA . LEU A 1 314 ? 25.780 0.339 -3.092 1.00 88.12 314 LEU A CA 1
ATOM 2313 C C . LEU A 1 314 ? 26.066 1.602 -2.271 1.00 88.12 314 LEU A C 1
ATOM 2315 O O . LEU A 1 314 ? 25.369 1.856 -1.291 1.00 88.12 314 LEU A O 1
ATOM 2319 N N . VAL A 1 315 ? 27.045 2.414 -2.680 1.00 90.31 315 VAL A N 1
ATOM 2320 C CA . VAL A 1 315 ? 27.346 3.692 -2.013 1.00 90.31 315 VAL A CA 1
ATOM 2321 C C . VAL A 1 315 ? 26.139 4.629 -2.078 1.00 90.31 315 VAL A C 1
ATOM 2323 O O . VAL A 1 315 ? 25.727 5.163 -1.048 1.00 90.31 315 VAL A O 1
ATOM 2326 N N . VAL A 1 316 ? 25.518 4.774 -3.250 1.00 90.00 316 VAL A N 1
ATOM 2327 C CA . VAL A 1 316 ? 24.318 5.608 -3.418 1.00 90.00 316 VAL A CA 1
ATOM 2328 C C . VAL A 1 316 ? 23.162 5.098 -2.565 1.00 90.00 316 VAL A C 1
ATOM 2330 O O . VAL A 1 316 ? 22.515 5.897 -1.893 1.00 90.00 316 VAL A O 1
ATOM 2333 N N . ILE A 1 317 ? 22.935 3.783 -2.514 1.00 91.12 317 ILE A N 1
ATOM 2334 C CA . ILE A 1 317 ? 21.910 3.172 -1.656 1.00 91.12 317 ILE A CA 1
ATOM 2335 C C . ILE A 1 317 ? 22.152 3.501 -0.182 1.00 91.12 317 ILE A C 1
ATOM 2337 O O . ILE A 1 317 ? 21.209 3.860 0.529 1.00 91.12 317 ILE A O 1
ATOM 2341 N N . VAL A 1 318 ? 23.398 3.393 0.285 1.00 93.94 318 VAL A N 1
ATOM 2342 C CA . VAL A 1 318 ? 23.756 3.697 1.675 1.00 93.94 318 VAL A CA 1
ATOM 2343 C C . VAL A 1 318 ? 23.497 5.168 1.986 1.00 93.94 318 VAL A C 1
ATOM 2345 O O . VAL A 1 318 ? 22.805 5.467 2.961 1.00 93.94 318 VAL A O 1
ATOM 2348 N N . ILE A 1 319 ? 23.970 6.084 1.138 1.00 94.12 319 ILE A N 1
ATOM 2349 C CA . ILE A 1 319 ? 23.767 7.527 1.330 1.00 94.12 319 ILE A CA 1
ATOM 2350 C C . ILE A 1 319 ? 22.271 7.866 1.287 1.00 94.12 319 ILE A C 1
ATOM 2352 O O . ILE A 1 319 ? 21.770 8.536 2.189 1.00 94.12 319 ILE A O 1
ATOM 2356 N N . ALA A 1 320 ? 21.533 7.358 0.298 1.00 93.69 320 ALA A N 1
ATOM 2357 C CA . ALA A 1 320 ? 20.097 7.590 0.159 1.00 93.69 320 ALA A CA 1
ATOM 2358 C C . ALA A 1 320 ? 19.308 7.064 1.371 1.00 93.69 320 ALA A C 1
ATOM 2360 O O . ALA A 1 320 ? 18.402 7.744 1.852 1.00 93.69 320 ALA A O 1
ATOM 2361 N N . SER A 1 321 ? 19.685 5.903 1.915 1.00 95.12 321 SER A N 1
ATOM 2362 C CA . SER A 1 321 ? 19.056 5.319 3.109 1.00 95.12 321 SER A CA 1
ATOM 2363 C C . SER A 1 321 ? 19.308 6.151 4.369 1.00 95.12 321 SER A C 1
ATOM 2365 O O . SER A 1 321 ? 18.393 6.337 5.172 1.00 95.12 321 SER A O 1
ATOM 2367 N N . ILE A 1 322 ? 20.528 6.677 4.533 1.00 95.81 322 ILE A N 1
ATOM 2368 C CA . ILE A 1 322 ? 20.889 7.579 5.640 1.00 95.81 322 ILE A CA 1
ATOM 2369 C C . ILE A 1 322 ? 20.119 8.897 5.523 1.00 95.81 322 ILE A C 1
ATOM 2371 O O . ILE A 1 322 ? 19.569 9.383 6.509 1.00 95.81 322 ILE A O 1
ATOM 2375 N N . VAL A 1 323 ? 20.038 9.469 4.321 1.00 95.69 323 VAL A N 1
ATOM 2376 C CA . VAL A 1 323 ? 19.302 10.716 4.082 1.00 95.69 323 VAL A CA 1
ATOM 2377 C C . VAL A 1 323 ? 17.802 10.524 4.320 1.00 95.69 323 VAL A C 1
ATOM 2379 O O . VAL A 1 323 ? 17.185 11.350 4.996 1.00 95.69 323 VAL A O 1
ATOM 2382 N N . ALA A 1 324 ? 17.215 9.418 3.855 1.00 94.50 324 ALA A N 1
ATOM 2383 C CA . ALA A 1 324 ? 15.816 9.089 4.123 1.00 94.50 324 ALA A CA 1
ATOM 2384 C C . ALA A 1 324 ? 15.538 8.923 5.624 1.00 94.50 324 ALA A C 1
ATOM 2386 O O . ALA A 1 324 ? 14.563 9.482 6.138 1.00 94.50 324 ALA A O 1
ATOM 2387 N N . SER A 1 325 ? 16.385 8.183 6.348 1.00 94.06 325 SER A N 1
ATOM 2388 C CA . SER A 1 325 ? 16.192 7.967 7.786 1.00 94.06 325 SER A CA 1
ATOM 2389 C C . SER A 1 325 ? 16.380 9.255 8.590 1.00 94.06 325 SER A C 1
ATOM 2391 O O . SER A 1 325 ? 15.593 9.525 9.499 1.00 94.06 325 SER A O 1
ATOM 2393 N N . ALA A 1 326 ? 17.354 10.093 8.220 1.00 93.50 326 ALA A N 1
ATOM 2394 C CA . ALA A 1 326 ? 17.563 11.406 8.817 1.00 93.50 326 ALA A CA 1
ATOM 2395 C C . ALA A 1 326 ? 16.358 12.324 8.577 1.00 93.50 326 ALA A C 1
ATOM 2397 O O . ALA A 1 326 ? 15.868 12.939 9.523 1.00 93.50 326 ALA A O 1
ATOM 2398 N N . ALA A 1 327 ? 15.823 12.367 7.353 1.00 93.69 327 ALA A N 1
ATOM 2399 C CA . ALA A 1 327 ? 14.627 13.143 7.034 1.00 93.69 327 ALA A CA 1
ATOM 2400 C C . ALA A 1 327 ? 13.417 12.698 7.874 1.00 93.69 327 ALA A C 1
ATOM 2402 O O . ALA A 1 327 ? 12.738 13.537 8.468 1.00 93.69 327 ALA A O 1
ATOM 2403 N N . ALA A 1 328 ? 13.175 11.387 7.992 1.00 92.00 328 ALA A N 1
ATOM 2404 C CA . ALA A 1 328 ? 12.104 10.849 8.834 1.00 92.00 328 ALA A CA 1
ATOM 2405 C C . ALA A 1 328 ? 12.292 11.222 10.317 1.00 92.00 328 ALA A C 1
ATOM 2407 O O . ALA A 1 328 ? 11.357 11.679 10.977 1.00 92.00 328 ALA A O 1
ATOM 2408 N N . MET A 1 329 ? 13.517 11.089 10.828 1.00 91.25 329 MET A N 1
ATOM 2409 C CA . MET A 1 329 ? 13.872 11.415 12.209 1.00 91.25 329 MET A CA 1
ATOM 2410 C C . MET A 1 329 ? 13.691 12.909 12.528 1.00 91.25 329 MET A C 1
ATOM 2412 O O . MET A 1 329 ? 13.125 13.257 13.565 1.00 91.25 329 MET A O 1
ATOM 2416 N N . ILE A 1 330 ? 14.149 13.794 11.637 1.00 90.88 330 ILE A N 1
ATOM 2417 C CA . ILE A 1 330 ? 14.008 15.252 11.763 1.00 90.88 330 ILE A CA 1
ATOM 2418 C C . ILE A 1 330 ? 12.525 15.633 11.777 1.00 90.88 330 ILE A C 1
ATOM 2420 O O . ILE A 1 330 ? 12.099 16.423 12.621 1.00 90.88 330 ILE A O 1
ATOM 2424 N N . LEU A 1 331 ? 11.719 15.036 10.895 1.00 90.12 331 LEU A N 1
ATOM 2425 C CA . LEU A 1 331 ? 10.277 15.275 10.871 1.00 90.12 331 LEU A CA 1
ATOM 2426 C C . LEU A 1 331 ? 9.602 14.865 12.181 1.00 90.12 331 LEU A C 1
ATOM 2428 O O . LEU A 1 331 ? 8.813 15.640 12.712 1.00 90.12 331 LEU A O 1
ATOM 2432 N N . GLU A 1 332 ? 9.930 13.699 12.735 1.00 89.00 332 GLU A N 1
ATOM 2433 C CA . GLU A 1 332 ? 9.382 13.264 14.026 1.00 89.00 332 GLU A CA 1
ATOM 2434 C C . GLU A 1 332 ? 9.826 14.152 15.195 1.00 89.00 332 GLU A C 1
ATOM 2436 O O . GLU A 1 332 ? 9.058 14.373 16.130 1.00 89.00 332 GLU A O 1
ATOM 2441 N N . ARG A 1 333 ? 11.039 14.715 15.144 1.00 87.94 333 ARG A N 1
ATOM 2442 C CA . ARG A 1 333 ? 11.531 15.609 16.199 1.00 87.94 333 ARG A CA 1
ATOM 2443 C C . ARG A 1 333 ? 10.874 16.982 16.174 1.00 87.94 333 ARG A C 1
ATOM 2445 O O . ARG A 1 333 ? 10.506 17.490 17.229 1.00 87.94 333 ARG A O 1
ATOM 2452 N N . TYR A 1 334 ? 10.800 17.604 15.000 1.00 87.06 334 TYR A N 1
ATOM 2453 C CA . TYR A 1 334 ? 10.430 19.018 14.877 1.00 87.06 334 TYR A CA 1
ATOM 2454 C C . TYR A 1 334 ? 8.981 19.233 14.438 1.00 87.06 334 TYR A C 1
ATOM 2456 O O . TYR A 1 334 ? 8.423 20.303 14.677 1.00 87.06 334 TYR A O 1
ATOM 2464 N N . ARG A 1 335 ? 8.361 18.245 13.786 1.00 86.31 335 ARG A N 1
ATOM 2465 C CA . ARG A 1 335 ? 6.977 18.303 13.291 1.00 86.31 335 ARG A CA 1
ATOM 2466 C C . ARG A 1 335 ? 6.231 16.976 13.553 1.00 86.31 335 ARG A C 1
ATOM 2468 O O . ARG A 1 335 ? 5.745 16.351 12.601 1.00 86.31 335 ARG A O 1
ATOM 2475 N N . PRO A 1 336 ? 6.125 16.527 14.821 1.00 84.12 336 PRO A N 1
ATOM 2476 C CA . PRO A 1 336 ? 5.338 15.342 15.149 1.00 84.12 336 PRO A CA 1
ATOM 2477 C C . PRO A 1 336 ? 3.854 15.567 14.831 1.00 84.12 336 PRO A C 1
ATOM 2479 O O . PRO A 1 336 ? 3.328 16.670 14.997 1.00 84.12 336 PRO A O 1
ATOM 2482 N N . LEU A 1 337 ? 3.158 14.518 14.387 1.00 82.75 337 LEU A N 1
ATOM 2483 C CA . LEU A 1 337 ? 1.711 14.573 14.184 1.00 82.75 337 LEU A CA 1
ATOM 2484 C C . LEU A 1 337 ? 1.016 14.313 15.516 1.00 82.75 337 LEU A C 1
ATOM 2486 O O . LEU A 1 337 ? 1.012 13.187 16.007 1.00 82.75 337 LEU A O 1
ATOM 2490 N N . THR A 1 338 ? 0.414 15.354 16.081 1.00 77.06 338 THR A N 1
ATOM 2491 C CA . THR A 1 338 ? -0.236 15.307 17.399 1.00 77.06 338 THR A CA 1
ATOM 2492 C C . THR A 1 338 ? -1.761 15.420 17.338 1.00 77.06 338 THR A C 1
ATOM 2494 O O . THR A 1 338 ? -2.434 15.000 18.271 1.00 77.06 338 THR A O 1
ATOM 2497 N N . SER A 1 339 ? -2.330 15.945 16.248 1.00 69.12 339 SER A N 1
ATOM 2498 C CA . SER A 1 339 ? -3.755 16.309 16.140 1.00 69.12 339 SER A CA 1
ATOM 2499 C C . SER A 1 339 ? -4.598 15.366 15.267 1.00 69.12 339 SER A C 1
ATOM 2501 O O . SER A 1 339 ? -5.549 15.794 14.612 1.00 69.12 339 SER A O 1
ATOM 2503 N N . TRP A 1 340 ? -4.261 14.078 15.229 1.00 69.38 340 TRP A N 1
ATOM 2504 C CA . TRP A 1 340 ? -4.945 13.099 14.381 1.00 69.38 340 TRP A CA 1
ATOM 2505 C C . TRP A 1 340 ? -6.088 12.378 15.112 1.00 69.38 340 TRP A C 1
ATOM 2507 O O . TRP A 1 340 ? -5.968 11.999 16.275 1.00 69.38 340 TRP A O 1
ATOM 2517 N N . LYS A 1 341 ? -7.205 12.146 14.407 1.00 59.31 341 LYS A N 1
ATOM 2518 C CA . LYS A 1 341 ? -8.384 11.404 14.903 1.00 59.31 341 LYS A CA 1
ATOM 2519 C C . LYS A 1 341 ? -8.317 9.905 14.607 1.00 59.31 341 LYS A C 1
ATOM 2521 O O . LYS A 1 341 ? -9.120 9.128 15.122 1.00 59.31 341 LYS A O 1
ATOM 2526 N N . SER A 1 342 ? -7.424 9.481 13.715 1.00 63.59 342 SER A N 1
ATOM 2527 C CA . SER A 1 342 ? -7.155 8.061 13.470 1.00 63.59 342 SER A CA 1
ATOM 2528 C C . SER A 1 342 ? -5.749 7.806 12.965 1.00 63.59 342 SER A C 1
ATOM 2530 O O . SER A 1 342 ? -5.141 8.647 12.306 1.00 63.59 342 SER A O 1
ATOM 2532 N N . GLU A 1 343 ? -5.287 6.578 13.181 1.00 67.62 343 GLU A N 1
ATOM 2533 C CA . GLU A 1 343 ? -4.028 6.079 12.631 1.00 67.62 343 GLU A CA 1
ATOM 2534 C C . GLU A 1 343 ? -3.981 6.188 11.093 1.00 67.62 343 GLU A C 1
ATOM 2536 O O . GLU A 1 343 ? -2.927 6.433 10.514 1.00 67.62 343 GLU A O 1
ATOM 2541 N N . ARG A 1 344 ? -5.135 6.129 10.411 1.00 68.62 344 ARG A N 1
ATOM 2542 C CA . ARG A 1 344 ? -5.237 6.370 8.962 1.00 68.62 344 ARG A CA 1
ATOM 2543 C C . ARG A 1 344 ? -4.753 7.755 8.551 1.00 68.62 344 ARG A C 1
ATOM 2545 O O . ARG A 1 344 ? -4.100 7.882 7.520 1.00 68.62 344 ARG A O 1
ATOM 2552 N N . GLU A 1 345 ? -5.100 8.783 9.321 1.00 69.44 345 GLU A N 1
ATOM 2553 C CA . GLU A 1 345 ? -4.710 10.164 9.020 1.00 69.44 345 GLU A CA 1
ATOM 2554 C C . GLU A 1 345 ? -3.195 10.331 9.138 1.00 69.44 345 GLU A C 1
ATOM 2556 O O . GLU A 1 345 ? -2.581 10.966 8.282 1.00 69.44 345 GLU A O 1
ATOM 2561 N N . VAL A 1 346 ? -2.581 9.675 10.128 1.00 71.19 346 VAL A N 1
ATOM 2562 C CA . VAL A 1 346 ? -1.121 9.621 10.289 1.00 71.19 346 VAL A CA 1
ATOM 2563 C C . VAL A 1 346 ? -0.472 8.947 9.081 1.00 71.19 346 VAL A C 1
ATOM 2565 O O . VAL A 1 346 ? 0.458 9.488 8.485 1.00 71.19 346 VAL A O 1
ATOM 2568 N N . LEU A 1 347 ? -1.002 7.793 8.672 1.00 72.19 347 LEU A N 1
ATOM 2569 C CA . LEU A 1 347 ? -0.462 6.986 7.574 1.00 72.19 347 LEU A CA 1
ATOM 2570 C C . LEU A 1 347 ? -0.671 7.593 6.183 1.00 72.19 347 LEU A C 1
ATOM 2572 O O . LEU A 1 347 ? -0.048 7.169 5.209 1.00 72.19 347 LEU A O 1
ATOM 2576 N N . ARG A 1 348 ? -1.563 8.572 6.064 1.00 70.75 348 ARG A N 1
ATOM 2577 C CA . ARG A 1 348 ? -1.842 9.274 4.807 1.00 70.75 348 ARG A CA 1
ATOM 2578 C C . ARG A 1 348 ? -1.351 10.705 4.801 1.00 70.75 348 ARG A C 1
ATOM 2580 O O . ARG A 1 348 ? -1.540 11.403 3.809 1.00 70.75 348 ARG A O 1
ATOM 2587 N N . HIS A 1 349 ? -0.693 11.128 5.872 1.00 76.62 349 HIS A N 1
ATOM 2588 C CA . HIS A 1 349 ? -0.157 12.466 5.949 1.00 76.62 349 HIS A CA 1
ATOM 2589 C C . HIS A 1 349 ? 0.855 12.698 4.809 1.00 76.62 349 HIS A C 1
ATOM 2591 O O . HIS A 1 349 ? 1.733 11.852 4.608 1.00 76.62 349 HIS A O 1
ATOM 2597 N N . PRO A 1 350 ? 0.800 13.843 4.095 1.00 73.31 350 PRO A N 1
ATOM 2598 C CA . PRO A 1 350 ? 1.692 14.136 2.967 1.00 73.31 350 PRO A CA 1
ATOM 2599 C C . PRO A 1 350 ? 3.184 13.976 3.287 1.00 73.31 350 PRO A C 1
ATOM 2601 O O . PRO A 1 350 ? 3.976 13.615 2.422 1.00 73.31 350 PRO A O 1
ATOM 2604 N N . ARG A 1 351 ? 3.563 14.155 4.562 1.00 76.94 351 ARG A N 1
ATOM 2605 C CA . ARG A 1 351 ? 4.938 13.946 5.057 1.00 76.94 351 ARG A CA 1
ATOM 2606 C C . ARG A 1 351 ? 5.527 12.574 4.717 1.00 76.94 351 ARG A C 1
ATOM 2608 O O . ARG A 1 351 ? 6.744 12.447 4.687 1.00 76.94 351 ARG A O 1
ATOM 2615 N N . LYS A 1 352 ? 4.697 11.553 4.470 1.00 79.69 352 LYS A N 1
ATOM 2616 C CA . LYS A 1 352 ? 5.169 10.197 4.158 1.00 79.69 352 LYS A CA 1
ATOM 2617 C C . LYS A 1 352 ? 6.063 10.134 2.917 1.00 79.69 352 LYS A C 1
ATOM 2619 O O . LYS A 1 352 ? 6.875 9.224 2.812 1.00 79.69 352 LYS A O 1
ATOM 2624 N N . TYR A 1 353 ? 5.926 11.099 2.008 1.00 84.62 353 TYR A N 1
ATOM 2625 C CA . TYR A 1 353 ? 6.720 11.169 0.785 1.00 84.62 353 TYR A CA 1
ATOM 2626 C C . TYR A 1 353 ? 8.073 11.864 0.984 1.00 84.62 353 TYR A C 1
ATOM 2628 O O . TYR A 1 353 ? 8.959 11.698 0.154 1.00 84.62 353 TYR A O 1
ATOM 2636 N N . VAL A 1 354 ? 8.269 12.613 2.076 1.00 89.69 354 VAL A N 1
ATOM 2637 C CA . VAL A 1 354 ? 9.480 13.424 2.285 1.00 89.69 354 VAL A CA 1
ATOM 2638 C C . VAL A 1 354 ? 10.756 12.572 2.381 1.00 89.69 354 VAL A C 1
ATOM 2640 O O . VAL A 1 354 ? 11.710 12.907 1.682 1.00 89.69 354 VAL A O 1
ATOM 2643 N N . PRO A 1 355 ? 10.807 11.459 3.147 1.00 92.25 355 PRO A N 1
ATOM 2644 C CA . PRO A 1 355 ? 11.990 10.592 3.171 1.00 92.25 355 PRO A CA 1
ATOM 2645 C C . PRO A 1 355 ? 12.369 10.048 1.788 1.00 92.25 355 PRO A C 1
ATOM 2647 O O . PRO A 1 355 ? 13.539 10.073 1.412 1.00 92.25 355 PRO A O 1
ATOM 2650 N N . SER A 1 356 ? 11.379 9.620 1.000 1.00 90.94 356 SER A N 1
ATOM 2651 C CA . SER A 1 356 ? 11.604 9.136 -0.365 1.00 90.94 356 SER A CA 1
ATOM 2652 C C . SER A 1 356 ? 12.042 10.238 -1.323 1.00 90.94 356 SER A C 1
ATOM 2654 O O . SER A 1 356 ? 12.914 9.990 -2.145 1.00 90.94 356 SER A O 1
ATOM 2656 N N . LEU A 1 357 ? 11.489 11.450 -1.212 1.00 90.56 357 LEU A N 1
ATOM 2657 C CA . LEU A 1 357 ? 11.914 12.600 -2.018 1.00 90.56 357 LEU A CA 1
ATOM 2658 C C . LEU A 1 357 ? 13.363 12.995 -1.713 1.00 90.56 357 LEU A C 1
ATOM 2660 O O . LEU A 1 357 ? 14.130 13.263 -2.632 1.00 90.56 357 LEU A O 1
ATOM 2664 N N . ALA A 1 358 ? 13.755 12.979 -0.437 1.00 92.06 358 ALA A N 1
ATOM 2665 C CA . ALA A 1 358 ? 15.126 13.271 -0.029 1.00 92.06 358 ALA A CA 1
ATOM 2666 C C . ALA A 1 358 ? 16.112 12.226 -0.582 1.00 92.06 358 ALA A C 1
ATOM 2668 O O . ALA A 1 358 ? 17.151 12.584 -1.133 1.00 92.06 358 ALA A O 1
ATOM 2669 N N . ALA A 1 359 ? 15.762 10.939 -0.510 1.00 91.81 359 ALA A N 1
ATOM 2670 C CA . ALA A 1 359 ? 16.543 9.876 -1.138 1.00 91.81 359 ALA A CA 1
ATOM 2671 C C . ALA A 1 359 ? 16.594 9.993 -2.668 1.00 91.81 359 ALA A C 1
ATOM 2673 O O . ALA A 1 359 ? 17.650 9.792 -3.262 1.00 91.81 359 ALA A O 1
ATOM 2674 N N . PHE A 1 360 ? 15.478 10.341 -3.311 1.00 90.38 360 PHE A N 1
ATOM 2675 C CA . PHE A 1 360 ? 15.432 10.545 -4.756 1.00 90.38 360 PHE A CA 1
ATOM 2676 C C . PHE A 1 360 ? 16.346 11.695 -5.195 1.00 90.38 360 PHE A C 1
ATOM 2678 O O . PHE A 1 360 ? 17.056 11.557 -6.184 1.00 90.38 360 PHE A O 1
ATOM 2685 N N . ALA A 1 361 ? 16.419 12.787 -4.429 1.00 90.38 361 ALA A N 1
ATOM 2686 C CA . ALA A 1 361 ? 17.350 13.882 -4.702 1.00 90.38 361 ALA A CA 1
ATOM 2687 C C . ALA A 1 361 ? 18.826 13.439 -4.639 1.00 90.38 361 ALA A C 1
ATOM 2689 O O . ALA A 1 361 ? 19.620 13.841 -5.485 1.00 90.38 361 ALA A O 1
ATOM 2690 N N . VAL A 1 362 ? 19.189 12.567 -3.688 1.00 90.12 362 VAL A N 1
ATOM 2691 C CA . VAL A 1 362 ? 20.536 11.962 -3.621 1.00 90.12 362 VAL A CA 1
ATOM 2692 C C . VAL A 1 362 ? 20.818 11.128 -4.865 1.00 90.12 362 VAL A C 1
ATOM 2694 O O . VAL A 1 362 ? 21.897 11.226 -5.443 1.00 90.12 362 VAL A O 1
ATOM 2697 N N . VAL A 1 363 ? 19.845 10.322 -5.288 1.00 87.62 363 VAL A N 1
ATOM 2698 C CA . VAL A 1 363 ? 19.957 9.498 -6.495 1.00 87.62 363 VAL A CA 1
ATOM 2699 C C . VAL A 1 363 ? 20.143 10.361 -7.741 1.00 87.62 363 VAL A C 1
ATOM 2701 O O . VAL A 1 363 ? 21.030 10.077 -8.538 1.00 87.62 363 VAL A O 1
ATOM 2704 N N . LEU A 1 364 ? 19.365 11.436 -7.884 1.00 87.25 364 LEU A N 1
ATOM 2705 C CA . LEU A 1 364 ? 19.510 12.385 -8.989 1.00 87.25 364 LEU A CA 1
ATOM 2706 C C . LEU A 1 364 ? 20.885 13.061 -8.991 1.00 87.25 364 LEU A C 1
ATOM 2708 O O . LEU A 1 364 ? 21.492 13.209 -10.046 1.00 87.25 364 LEU A O 1
ATOM 2712 N N . ALA A 1 365 ? 21.404 13.440 -7.823 1.00 86.38 365 ALA A N 1
ATOM 2713 C CA . ALA A 1 365 ? 22.730 14.046 -7.714 1.00 86.38 365 ALA A CA 1
ATOM 2714 C C . ALA A 1 365 ? 23.859 13.054 -8.043 1.00 86.38 365 ALA A C 1
ATOM 2716 O O . ALA A 1 365 ? 24.875 13.437 -8.617 1.00 86.38 365 ALA A O 1
ATOM 2717 N N . ALA A 1 366 ? 23.677 11.777 -7.702 1.00 83.38 366 ALA A N 1
ATOM 2718 C CA . ALA A 1 366 ? 24.630 10.712 -7.995 1.00 83.38 366 ALA A CA 1
ATOM 2719 C C . ALA A 1 366 ? 24.451 10.090 -9.392 1.00 83.38 366 ALA A C 1
ATOM 2721 O O . ALA A 1 366 ? 25.254 9.245 -9.786 1.00 83.38 366 ALA A O 1
ATOM 2722 N N . TRP A 1 367 ? 23.432 10.516 -10.145 1.00 76.44 367 TRP A N 1
ATOM 2723 C CA . TRP A 1 367 ? 23.105 10.022 -11.484 1.00 76.44 367 TRP A CA 1
ATOM 2724 C C . TRP A 1 367 ? 24.307 9.971 -12.443 1.00 76.44 367 TRP A C 1
ATOM 2726 O O . TRP A 1 367 ? 24.491 8.937 -13.081 1.00 76.44 367 TRP A O 1
ATOM 2736 N N . PRO A 1 368 ? 25.188 10.993 -12.504 1.00 73.88 368 PRO A N 1
ATOM 2737 C CA . PRO A 1 368 ? 26.338 10.980 -13.413 1.00 73.88 368 PRO A CA 1
ATOM 2738 C C . PRO A 1 368 ? 27.441 9.985 -13.025 1.00 73.88 368 PRO A C 1
ATOM 2740 O O . PRO A 1 368 ? 28.349 9.757 -13.810 1.00 73.88 368 PRO A O 1
ATOM 2743 N N . ILE A 1 369 ? 27.413 9.459 -11.798 1.00 69.38 369 ILE A N 1
ATOM 2744 C CA . ILE A 1 369 ? 28.460 8.594 -11.227 1.00 69.38 369 ILE A CA 1
ATOM 2745 C C . ILE A 1 369 ? 28.091 7.107 -11.389 1.00 69.38 369 ILE A C 1
ATOM 2747 O O . ILE A 1 369 ? 28.942 6.231 -11.243 1.00 69.38 369 ILE A O 1
ATOM 2751 N N . VAL A 1 370 ? 26.806 6.818 -11.622 1.00 62.47 370 VAL A N 1
ATOM 2752 C CA . VAL A 1 370 ? 26.245 5.457 -11.697 1.00 62.47 370 VAL A CA 1
ATOM 2753 C C . VAL A 1 370 ? 25.874 5.051 -13.133 1.00 62.47 370 VAL A C 1
ATOM 2755 O O . VAL A 1 370 ? 25.650 3.863 -13.367 1.00 62.47 370 VAL A O 1
ATOM 2758 N N . LEU A 1 371 ? 25.821 6.008 -14.070 1.00 60.44 371 LEU A N 1
ATOM 2759 C CA . LEU A 1 371 ? 25.892 5.763 -15.519 1.00 60.44 371 LEU A CA 1
ATOM 2760 C C . LEU A 1 371 ? 27.318 5.385 -15.920 1.00 60.44 371 LEU A C 1
ATOM 2762 O O . LEU A 1 371 ? 27.432 4.531 -16.824 1.00 60.44 371 LEU A O 1
#

Secondary structure (DSSP, 8-state):
------HHHHHHHHHHHHH--HHHHHHHHHHHHHHHHHHHHS-----HHHHHHHHHHHHHHHHHHHIIIIISSHHHHHHTTSS--HHHHHHHHHHHHHHHHIIIIIHHHHHHHHHHHT--HHHHHHHHHHHHHHHHHHHHHHHBSSHHHHHHHHHHHHHHHHHHHHT-HHHHHHHHHHHHHHHHHTTPPBP----------------HHHHHHHH-HHHHHHHHHHHHHHHHHHHHHHHTT----TTHHHHTT-HHHHTHHHH-HHHHHHHHHSTTTHHHHHHHHHHHHHHHHHHHHHHHHSS-SPPSSHHHHHHHHHHHHHHHHHHHHHHHHHS-----SSHHHHHT-GGGGHHHHHHHHHHHHHHHHH-

Foldseek 3Di:
DDDPDPLLVVLLCLCCVVPPDPVLLVLLVVLQVVLLVCLQVDQDAADQLNLLVQLLLLLLVLLLLLLVFCQQDCNVVVSVPDPGDLLSNLLSSLVVSLVSSCSNGLSSSLSNCCSNNVDDVVSSVLSSLLSSLLNLLSSCLRFFDDPVSVVVSVVLSVVLNVCCVPVNSNVSSVSSNVNSVCSSVVSGDGDNPYDPPQPQPPPPDLAPLVSCLVRPPSLVVLLVSLLVQLLVQQVSCVVVVNLDRLSLLSNLLSLCLLQVCLVVVVLLVCCVPPPPSVVVLVSSLVSQLVSSLVSSCCSVVVPVDDNPCVPLNSVLSSVLSSQLSVLSSVCCNPPRNHPDPTPSCSSPPPSSCRSSVRSVVSCVVCVVVSD

Sequence (371 aa):
MWSPSSPRMLAVEAVAGEFLGWRLLLSGLVMTGVALWVGMNVSVTIHERGAALGIIMATSGAVSTVAWTWVRSGRWQNLMRFPLPMADLTRAVQVLGMLLVLIEALLPATVFIVTSAAGSLIDAGILLALGLGLAPVLLIVWSGAARRHRLSAAAVLAGLVIVVIYLGPGYAAAIASVAGAICVAAAIDLSGDSSRPTRVPRLAGSSLVVGEILTSRMTAINSLGMLGIGIAFNLMLQAQSVPFMLGFIVVFQNTPLNSYFSRHPSTLLVITTAPRAWLTLLRFGSHLAVFYVLCAVLVTLAPMQAVPHPRATLVVIVIASIVASAAAMILERYRPLTSWKSEREVLRHPRKYVPSLAAFAVVLAAWPIVL

Radius of gyration: 21.63 Å; chains: 1; bounding box: 71×40×56 Å

pLDDT: mean 83.38, std 11.37, range [34.94, 96.31]